Protein AF-A0A0C2JA44-F1 (afdb_monomer)

Structure (mmCIF, N/CA/C/O backbone):
data_AF-A0A0C2JA44-F1
#
_entry.id   AF-A0A0C2JA44-F1
#
loop_
_atom_site.group_PDB
_atom_site.id
_atom_site.type_symbol
_atom_site.label_atom_id
_atom_site.label_alt_id
_atom_site.label_comp_id
_atom_site.label_asym_id
_atom_site.label_entity_id
_atom_site.label_seq_id
_atom_site.pdbx_PDB_ins_code
_atom_site.Cartn_x
_atom_site.Cartn_y
_atom_site.Cartn_z
_atom_site.occupancy
_atom_site.B_iso_or_equiv
_atom_site.auth_seq_id
_atom_site.auth_comp_id
_atom_site.auth_asym_id
_atom_site.auth_atom_id
_atom_site.pdbx_PDB_model_num
ATOM 1 N N . MET A 1 1 ? -1.895 -50.695 -43.824 1.00 44.78 1 MET A N 1
ATOM 2 C CA . MET A 1 1 ? -0.473 -50.843 -43.444 1.00 44.78 1 MET A CA 1
ATOM 3 C C . MET A 1 1 ? 0.271 -50.130 -44.552 1.00 44.78 1 MET A C 1
ATOM 5 O O . MET A 1 1 ? -0.103 -50.442 -45.672 1.00 44.78 1 MET A O 1
ATOM 9 N N . PHE A 1 2 ? 1.160 -49.173 -44.249 1.00 37.97 2 PHE A N 1
ATOM 10 C CA . PHE A 1 2 ? 1.490 -47.963 -45.051 1.00 37.97 2 PHE A CA 1
ATOM 11 C C . PHE A 1 2 ? 0.443 -46.852 -44.790 1.00 37.97 2 PHE A C 1
ATOM 13 O O . PHE A 1 2 ? -0.746 -47.152 -44.894 1.00 37.97 2 PHE A O 1
ATOM 20 N N . ASP A 1 3 ? 0.726 -45.620 -44.344 1.00 38.69 3 ASP A N 1
ATOM 21 C CA . ASP A 1 3 ? 1.961 -44.857 -44.085 1.00 38.69 3 ASP A CA 1
ATOM 22 C C . ASP A 1 3 ? 1.640 -43.762 -43.037 1.00 38.69 3 ASP A C 1
ATOM 24 O O . ASP A 1 3 ? 0.755 -42.955 -43.296 1.00 38.69 3 ASP A O 1
ATOM 28 N N . ASP A 1 4 ? 2.321 -43.703 -41.883 1.00 42.53 4 ASP A N 1
ATOM 29 C CA . ASP A 1 4 ? 2.150 -42.603 -40.897 1.00 42.53 4 ASP A CA 1
ATOM 30 C C . ASP A 1 4 ? 3.479 -42.096 -40.280 1.00 42.53 4 ASP A C 1
ATOM 32 O O . ASP A 1 4 ? 3.482 -41.197 -39.436 1.00 42.53 4 ASP A O 1
ATOM 36 N N . ASP A 1 5 ? 4.637 -42.608 -40.713 1.00 50.75 5 ASP A N 1
ATOM 37 C CA . ASP A 1 5 ? 5.919 -42.331 -40.039 1.00 50.75 5 ASP A CA 1
ATOM 38 C C . ASP A 1 5 ? 6.761 -41.205 -40.671 1.00 50.75 5 ASP A C 1
ATOM 40 O O . ASP A 1 5 ? 7.735 -40.746 -40.068 1.00 50.75 5 ASP A O 1
ATOM 44 N N . GLU A 1 6 ? 6.397 -40.691 -41.850 1.00 47.56 6 GLU A N 1
ATOM 45 C CA . GLU A 1 6 ? 7.250 -39.717 -42.551 1.00 47.56 6 GLU A CA 1
ATOM 46 C C . GLU A 1 6 ? 7.054 -38.273 -42.041 1.00 47.56 6 GLU A C 1
ATOM 48 O O . GLU A 1 6 ? 8.032 -37.545 -41.842 1.00 47.56 6 GLU A O 1
ATOM 53 N N . ASN A 1 7 ? 5.825 -37.893 -41.665 1.00 44.47 7 ASN A N 1
ATOM 54 C CA . ASN A 1 7 ? 5.492 -36.534 -41.206 1.00 44.47 7 ASN A CA 1
ATOM 55 C C . ASN A 1 7 ? 6.050 -36.208 -39.800 1.00 44.47 7 ASN A C 1
ATOM 57 O O . ASN A 1 7 ? 6.397 -35.067 -39.494 1.00 44.47 7 ASN A O 1
ATOM 61 N N . SER A 1 8 ? 6.205 -37.219 -38.940 1.00 45.56 8 SER A N 1
ATOM 62 C CA . SER A 1 8 ? 6.760 -37.056 -37.585 1.00 45.56 8 SER A CA 1
ATOM 63 C C . SER A 1 8 ? 8.273 -36.808 -37.601 1.00 45.56 8 SER A C 1
ATOM 65 O O . SER A 1 8 ? 8.801 -36.076 -36.760 1.00 45.56 8 SER A O 1
ATOM 67 N N . SER A 1 9 ? 8.977 -37.370 -38.590 1.00 48.94 9 SER A N 1
ATOM 68 C CA . SER A 1 9 ? 10.423 -37.192 -38.760 1.00 48.94 9 SER A CA 1
ATOM 69 C C . SER A 1 9 ? 10.785 -35.796 -39.281 1.00 48.94 9 SER A C 1
ATOM 71 O O . SER A 1 9 ? 11.813 -35.233 -38.897 1.00 48.94 9 SER A O 1
ATOM 73 N N . GLU A 1 10 ? 9.911 -35.194 -40.090 1.00 48.97 10 GLU A N 1
ATOM 74 C CA . GLU A 1 10 ? 10.094 -33.852 -40.642 1.00 48.97 10 GLU A CA 1
ATOM 75 C C . GLU A 1 10 ? 9.790 -32.766 -39.596 1.00 48.97 10 GLU A C 1
ATOM 77 O O . GLU A 1 10 ? 10.528 -31.788 -39.478 1.00 48.97 10 GLU A O 1
ATOM 82 N N . ILE A 1 11 ? 8.789 -32.987 -38.733 1.00 48.81 11 ILE A N 1
ATOM 83 C CA . ILE A 1 11 ? 8.496 -32.111 -37.587 1.00 48.81 11 ILE A CA 1
ATOM 84 C C . ILE A 1 11 ? 9.646 -32.125 -36.569 1.00 48.81 11 ILE A C 1
ATOM 86 O O . ILE A 1 11 ? 10.062 -31.064 -36.102 1.00 48.81 11 ILE A O 1
ATOM 90 N N . LEU A 1 12 ? 10.210 -33.298 -36.257 1.00 46.91 12 LEU A N 1
ATOM 91 C CA . LEU A 1 12 ? 11.345 -33.409 -35.333 1.00 46.91 12 LEU A CA 1
ATOM 92 C C . LEU A 1 12 ? 12.633 -32.810 -35.918 1.00 46.91 12 LEU A C 1
ATOM 94 O O . LEU A 1 12 ? 13.344 -32.098 -35.209 1.00 46.91 12 LEU A O 1
ATOM 98 N N . ARG A 1 13 ? 12.888 -32.983 -37.224 1.00 48.44 13 ARG A N 1
ATOM 99 C CA . ARG A 1 13 ? 13.995 -32.298 -37.917 1.00 48.44 13 ARG A CA 1
ATOM 100 C C . ARG A 1 13 ? 13.818 -30.781 -37.926 1.00 48.44 13 ARG A C 1
ATOM 102 O O . ARG A 1 13 ? 14.789 -30.064 -37.702 1.00 48.44 13 ARG A O 1
ATOM 109 N N . ASN A 1 14 ? 12.599 -30.278 -38.106 1.00 42.06 14 ASN A N 1
ATOM 110 C CA . ASN A 1 14 ? 12.319 -28.841 -38.057 1.00 42.06 14 ASN A CA 1
ATOM 111 C C . ASN A 1 14 ? 12.464 -28.259 -36.638 1.00 42.06 14 ASN A C 1
ATOM 113 O O . ASN A 1 14 ? 12.952 -27.139 -36.484 1.00 42.06 14 ASN A O 1
ATOM 117 N N . ILE A 1 15 ? 12.126 -29.023 -35.593 1.00 46.75 15 ILE A N 1
ATOM 118 C CA . ILE A 1 15 ? 12.370 -28.638 -34.192 1.00 46.75 15 ILE A CA 1
ATOM 119 C C . ILE A 1 15 ? 13.874 -28.602 -33.886 1.00 46.75 15 ILE A C 1
ATOM 121 O O . ILE A 1 15 ? 14.338 -27.646 -33.263 1.00 46.75 15 ILE A O 1
ATOM 125 N N . ASP A 1 16 ? 14.650 -29.577 -34.365 1.00 41.78 16 ASP A N 1
ATOM 126 C CA . ASP A 1 16 ? 16.104 -29.598 -34.166 1.00 41.78 16 ASP A CA 1
ATOM 127 C C . ASP A 1 16 ? 16.831 -28.521 -34.987 1.00 41.78 16 ASP A C 1
ATOM 129 O O . ASP A 1 16 ? 17.767 -27.901 -34.479 1.00 41.78 16 ASP A O 1
ATOM 133 N N . ILE A 1 17 ? 16.369 -28.175 -36.193 1.00 43.06 17 ILE A N 1
ATOM 134 C CA . ILE A 1 17 ? 16.909 -27.044 -36.976 1.00 43.06 17 ILE A CA 1
ATOM 135 C C . ILE A 1 17 ? 16.632 -25.696 -36.274 1.00 43.06 17 ILE A C 1
ATOM 137 O O . ILE A 1 17 ? 17.512 -24.826 -36.227 1.00 43.06 17 ILE A O 1
ATOM 141 N N . LEU A 1 18 ? 15.466 -25.533 -35.632 1.00 40.06 18 LEU A N 1
ATOM 142 C CA . LEU A 1 18 ? 15.168 -24.364 -34.789 1.00 40.06 18 LEU A CA 1
ATOM 143 C C . LEU A 1 18 ? 15.994 -24.344 -33.491 1.00 40.06 18 LEU A C 1
ATOM 145 O O . LEU A 1 18 ? 16.348 -23.268 -33.004 1.00 40.06 18 LEU A O 1
ATOM 149 N N . ARG A 1 19 ? 16.353 -25.514 -32.946 1.00 39.38 19 ARG A N 1
ATOM 150 C CA . ARG A 1 19 ? 17.224 -25.645 -31.763 1.00 39.38 19 ARG A CA 1
ATOM 151 C C . ARG A 1 19 ? 18.697 -25.373 -32.074 1.00 39.38 19 ARG A C 1
ATOM 153 O O . ARG A 1 19 ? 19.399 -24.797 -31.246 1.00 39.38 19 ARG A O 1
ATOM 160 N N . THR A 1 20 ? 19.151 -25.740 -33.271 1.00 41.12 20 THR A N 1
ATOM 161 C CA . THR A 1 20 ? 20.561 -25.630 -33.689 1.00 41.12 20 THR A CA 1
ATOM 162 C C . THR A 1 20 ? 20.914 -24.234 -34.220 1.00 41.12 20 THR A C 1
ATOM 164 O O . THR A 1 20 ? 22.079 -23.852 -34.241 1.00 41.12 20 THR A O 1
ATOM 167 N N . SER A 1 21 ? 19.919 -23.399 -34.540 1.00 41.31 21 SER A N 1
ATOM 168 C CA . SER A 1 21 ? 20.130 -22.004 -34.971 1.00 41.31 21 SER A CA 1
ATOM 169 C C . SER A 1 21 ? 20.491 -21.029 -33.831 1.00 41.31 21 SER A C 1
ATOM 171 O O . SER A 1 21 ? 20.616 -19.828 -34.067 1.00 41.31 21 SER A O 1
ATOM 173 N N . ASN A 1 22 ? 20.647 -21.515 -32.591 1.00 48.69 22 ASN A N 1
ATOM 174 C CA . ASN A 1 22 ? 20.852 -20.678 -31.403 1.00 48.69 22 ASN A CA 1
ATOM 175 C C . ASN A 1 22 ? 22.189 -20.914 -30.673 1.00 48.69 22 ASN A C 1
ATOM 177 O O . ASN A 1 22 ? 22.375 -20.399 -29.572 1.00 48.69 22 ASN A O 1
ATOM 181 N N . GLN A 1 23 ? 23.133 -21.657 -31.262 1.00 51.25 23 GLN A N 1
ATOM 182 C CA . GLN A 1 23 ? 24.503 -21.730 -30.740 1.00 51.25 23 GLN A CA 1
ATOM 183 C C . GLN A 1 23 ? 25.373 -20.661 -31.403 1.00 51.25 23 GLN A C 1
ATOM 185 O O . GLN A 1 23 ? 26.060 -20.892 -32.393 1.00 51.25 23 GLN A O 1
ATOM 190 N N . ILE A 1 24 ? 25.303 -19.451 -30.858 1.00 54.91 24 ILE A N 1
ATOM 191 C CA . ILE A 1 24 ? 26.297 -18.411 -31.120 1.00 54.91 24 ILE A CA 1
ATOM 192 C C . ILE A 1 24 ? 27.542 -18.768 -30.296 1.00 54.91 24 ILE A C 1
ATOM 194 O O . ILE A 1 24 ? 27.438 -18.980 -29.090 1.00 54.91 24 ILE A O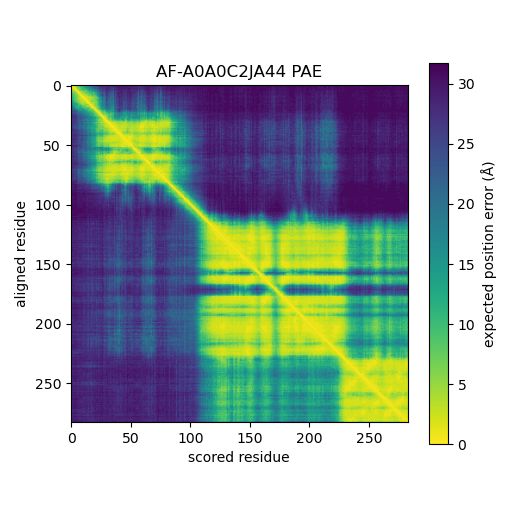 1
ATOM 198 N N . ASP A 1 25 ? 28.700 -18.827 -30.950 1.00 51.56 25 ASP A N 1
ATOM 199 C CA . ASP A 1 25 ? 29.992 -19.142 -30.332 1.00 51.56 25 ASP A CA 1
ATOM 200 C C . ASP A 1 25 ? 30.307 -18.195 -29.152 1.00 51.56 25 ASP A C 1
ATOM 202 O O . ASP A 1 25 ? 30.174 -16.969 -29.252 1.00 51.56 25 ASP A O 1
ATOM 206 N N . GLU A 1 26 ? 30.729 -18.766 -28.023 1.00 49.78 26 GLU A N 1
ATOM 207 C CA . GLU A 1 26 ? 31.027 -18.070 -26.764 1.00 49.78 26 GLU A CA 1
ATOM 208 C C . GLU A 1 26 ? 32.110 -16.983 -26.940 1.00 49.78 26 GLU A C 1
ATOM 210 O O . GLU A 1 26 ? 32.057 -15.920 -26.310 1.00 49.78 26 GLU A O 1
ATOM 215 N N . SER A 1 27 ? 33.033 -17.185 -27.891 1.00 46.16 27 SER A N 1
ATOM 216 C CA . SER A 1 27 ? 34.070 -16.212 -28.268 1.00 46.16 27 SER A CA 1
ATOM 217 C C . SER A 1 27 ? 33.509 -14.959 -28.960 1.00 46.16 27 SER A C 1
ATOM 219 O O . SER A 1 27 ? 34.070 -13.865 -28.832 1.00 46.16 27 SER A O 1
ATOM 221 N N . VAL A 1 28 ? 32.361 -15.079 -29.641 1.00 53.06 28 VAL A N 1
ATOM 222 C CA . VAL A 1 28 ? 31.657 -13.976 -30.324 1.00 53.06 28 VAL A CA 1
ATOM 223 C C . VAL A 1 28 ? 30.830 -13.158 -29.335 1.00 53.06 28 VAL A C 1
ATOM 225 O O . VAL A 1 28 ? 30.654 -11.951 -29.517 1.00 53.06 28 VAL A O 1
ATOM 228 N N . MET A 1 29 ? 30.365 -13.786 -28.254 1.00 57.06 29 MET A N 1
ATOM 229 C CA . MET A 1 29 ? 29.525 -13.133 -27.256 1.00 57.06 29 MET A CA 1
ATOM 230 C C . MET A 1 29 ? 30.288 -12.189 -26.320 1.00 57.06 29 MET A C 1
ATOM 232 O O . MET A 1 29 ? 29.646 -11.412 -25.624 1.00 57.06 29 MET A O 1
ATOM 236 N N . LYS A 1 30 ? 31.632 -12.203 -26.293 1.00 63.59 30 LYS A N 1
ATOM 237 C CA . LYS A 1 30 ? 32.486 -11.301 -25.482 1.00 63.59 30 LYS A CA 1
ATOM 238 C C . LYS A 1 30 ? 31.978 -11.100 -24.036 1.00 63.59 30 LYS A C 1
ATOM 240 O O . LYS A 1 30 ? 31.983 -9.980 -23.523 1.00 63.59 30 LYS A O 1
ATOM 245 N N . GLY A 1 31 ? 31.504 -12.173 -23.398 1.00 61.91 31 GLY A N 1
ATOM 246 C CA . GLY A 1 31 ? 30.968 -12.177 -22.028 1.00 61.91 31 GLY A CA 1
ATOM 247 C C . GLY A 1 31 ? 29.472 -11.858 -21.883 1.00 61.91 31 GLY A C 1
ATOM 248 O O . GLY A 1 31 ? 28.973 -11.789 -20.762 1.00 61.91 31 GLY A O 1
ATOM 249 N N . HIS A 1 32 ? 28.746 -11.628 -22.981 1.00 70.38 32 HIS A N 1
ATOM 250 C CA . HIS A 1 32 ? 27.291 -11.441 -22.974 1.00 70.38 32 HIS A CA 1
ATOM 251 C C . HIS A 1 32 ? 26.575 -12.791 -23.002 1.00 70.38 32 HIS A C 1
ATOM 253 O O . HIS A 1 32 ? 27.066 -13.740 -23.597 1.00 70.38 32 HIS A O 1
ATOM 259 N N . SER A 1 33 ? 25.374 -12.868 -22.426 1.00 74.19 33 SER A N 1
ATOM 260 C CA . SER A 1 33 ? 24.490 -14.035 -22.572 1.00 74.19 33 SER A CA 1
ATOM 261 C C . SER A 1 33 ? 23.333 -13.676 -23.502 1.00 74.19 33 SER A C 1
ATOM 263 O O . SER A 1 33 ? 22.222 -13.392 -23.056 1.00 74.19 33 SER A O 1
ATOM 265 N N . PHE A 1 34 ? 23.605 -13.575 -24.805 1.00 72.50 34 PHE A N 1
ATOM 266 C CA . PHE A 1 34 ? 22.598 -13.133 -25.771 1.00 72.50 34 PHE A CA 1
ATOM 267 C C . PHE A 1 34 ? 21.534 -14.199 -26.017 1.00 72.50 34 PHE A C 1
ATOM 269 O O . PHE A 1 34 ? 21.839 -15.328 -26.390 1.00 72.50 34 PHE A O 1
ATOM 276 N N . ARG A 1 35 ? 20.266 -13.808 -25.868 1.00 75.38 35 ARG A N 1
ATOM 277 C CA . ARG A 1 35 ? 19.098 -14.630 -26.192 1.00 75.38 35 ARG A CA 1
ATOM 278 C C . ARG A 1 35 ? 18.229 -13.915 -27.208 1.00 75.38 35 ARG A C 1
ATOM 280 O O . ARG A 1 35 ? 18.016 -12.708 -27.101 1.00 75.38 35 ARG A O 1
ATOM 287 N N . LEU A 1 36 ? 17.727 -14.658 -28.189 1.00 73.75 36 LEU A N 1
ATOM 288 C CA . LEU A 1 36 ? 16.744 -14.137 -29.131 1.00 73.75 36 LEU A CA 1
ATOM 289 C C . LEU A 1 36 ? 15.500 -13.685 -28.351 1.00 73.75 36 LEU A C 1
ATOM 291 O O . LEU A 1 36 ? 14.980 -14.438 -27.527 1.00 73.75 36 LEU A O 1
ATOM 295 N N . HIS A 1 37 ? 15.055 -12.450 -28.574 1.00 63.62 37 HIS A N 1
ATOM 296 C CA . HIS A 1 37 ? 14.025 -11.822 -27.754 1.00 63.62 37 HIS A CA 1
ATOM 297 C C . HIS A 1 37 ? 12.996 -11.081 -28.608 1.00 63.62 37 HIS A C 1
ATOM 299 O O . HIS A 1 37 ? 13.337 -10.410 -29.584 1.00 63.62 37 HIS A O 1
ATOM 305 N N . THR A 1 38 ? 11.726 -11.192 -28.213 1.00 67.19 38 THR A N 1
ATOM 306 C CA . THR A 1 38 ? 10.644 -10.382 -28.777 1.00 67.19 38 THR A CA 1
ATOM 307 C C . THR A 1 38 ? 10.476 -9.122 -27.942 1.00 67.19 38 THR A C 1
ATOM 309 O O . THR A 1 38 ? 9.893 -9.151 -26.861 1.00 67.19 38 THR A O 1
ATOM 312 N N . PHE A 1 39 ? 10.974 -8.008 -28.461 1.00 63.03 39 PHE A N 1
ATOM 313 C CA . PHE A 1 39 ? 10.822 -6.693 -27.864 1.00 63.03 39 PHE A CA 1
ATOM 314 C C . PHE A 1 39 ? 9.387 -6.210 -28.092 1.00 63.03 39 PHE A C 1
ATOM 316 O O . PHE A 1 39 ? 8.955 -5.983 -29.220 1.00 63.03 39 PHE A O 1
ATOM 323 N N . THR A 1 40 ? 8.629 -6.060 -27.008 1.00 57.34 40 THR A N 1
ATOM 324 C CA . THR A 1 40 ? 7.228 -5.597 -27.036 1.00 57.34 40 THR A CA 1
ATOM 325 C C . THR A 1 40 ? 7.103 -4.070 -27.087 1.00 57.34 40 THR A C 1
ATOM 327 O O . THR A 1 40 ? 6.007 -3.538 -27.246 1.00 57.34 40 THR A O 1
ATOM 330 N N . LYS A 1 41 ? 8.229 -3.357 -26.965 1.00 58.38 41 LYS A N 1
ATOM 331 C CA . LYS A 1 41 ? 8.355 -1.899 -27.072 1.00 58.38 41 LYS A CA 1
ATOM 332 C C . LYS A 1 41 ? 9.382 -1.556 -28.153 1.00 58.38 41 LYS A C 1
ATOM 334 O O . LYS A 1 41 ? 10.302 -2.336 -28.406 1.00 58.38 41 LYS A O 1
ATOM 339 N N . ILE A 1 42 ? 9.257 -0.371 -28.753 1.00 68.06 42 ILE A N 1
ATOM 340 C CA . ILE A 1 42 ? 10.243 0.148 -29.712 1.00 68.06 42 ILE A CA 1
ATOM 341 C C . ILE A 1 42 ? 11.606 0.208 -29.010 1.00 68.06 42 ILE A C 1
ATOM 343 O O . ILE A 1 42 ? 11.776 0.956 -28.053 1.00 68.06 42 ILE A O 1
ATOM 347 N N . THR A 1 43 ? 12.555 -0.608 -29.465 1.00 63.50 43 THR A N 1
ATOM 348 C CA . THR A 1 43 ? 13.872 -0.775 -28.833 1.00 63.50 43 THR A CA 1
ATOM 349 C C . THR A 1 43 ? 14.956 -0.465 -29.854 1.00 63.50 43 THR A C 1
ATOM 351 O O . THR A 1 43 ? 14.874 -0.938 -30.983 1.00 63.50 43 THR A O 1
ATOM 354 N N . GLU A 1 44 ? 15.966 0.324 -29.497 1.00 75.94 44 GLU A N 1
ATOM 355 C CA . GLU A 1 44 ? 17.095 0.645 -30.379 1.00 75.94 44 GLU A CA 1
ATOM 356 C C . GLU A 1 44 ? 18.233 -0.368 -30.229 1.00 75.94 44 GLU A C 1
ATOM 358 O O . GLU A 1 44 ? 18.549 -0.830 -29.134 1.00 75.94 44 GLU A O 1
ATOM 363 N N . CYS A 1 45 ? 18.882 -0.708 -31.342 1.00 77.06 45 CYS A N 1
ATOM 364 C CA . CYS A 1 45 ? 20.067 -1.550 -31.331 1.00 77.06 45 CYS A CA 1
ATOM 365 C C . CYS A 1 45 ? 21.271 -0.785 -30.775 1.00 77.06 45 CYS A C 1
ATOM 367 O O . CYS A 1 45 ? 21.706 0.202 -31.367 1.00 77.06 45 CYS A O 1
ATOM 369 N N . TYR A 1 46 ? 21.902 -1.322 -29.730 1.00 77.38 46 TYR A N 1
ATOM 370 C CA . TYR A 1 46 ? 23.088 -0.735 -29.093 1.00 77.38 46 TYR A CA 1
ATOM 371 C C . TYR A 1 46 ? 24.276 -0.498 -30.050 1.00 77.38 46 TYR A C 1
ATOM 373 O O . TYR A 1 46 ? 25.086 0.399 -29.842 1.00 77.38 46 TYR A O 1
ATOM 381 N N . VAL A 1 47 ? 24.394 -1.291 -31.117 1.00 74.75 47 VAL A N 1
ATOM 382 C CA . VAL A 1 47 ? 25.525 -1.221 -32.058 1.00 74.75 47 VAL A CA 1
ATOM 383 C C . VAL A 1 47 ? 25.303 -0.189 -33.165 1.00 74.75 47 VAL A C 1
ATOM 385 O O . VAL A 1 47 ? 26.251 0.488 -33.555 1.00 74.75 47 VAL A O 1
ATOM 388 N N . CYS A 1 48 ? 24.087 -0.081 -33.709 1.00 70.56 48 CYS A N 1
ATOM 389 C CA . CYS A 1 48 ? 23.820 0.751 -34.890 1.00 70.56 48 CYS A CA 1
ATOM 390 C C . CYS A 1 48 ? 22.833 1.905 -34.662 1.00 70.56 48 CYS A C 1
ATOM 392 O O . CYS A 1 48 ? 22.659 2.723 -35.563 1.00 70.56 48 CYS A O 1
ATOM 394 N N . GLY A 1 49 ? 22.176 1.963 -33.499 1.00 65.19 49 GLY A N 1
ATOM 395 C CA . GLY A 1 49 ? 21.205 2.999 -33.131 1.00 65.19 49 GLY A CA 1
ATOM 396 C C . GLY A 1 49 ? 19.874 2.944 -33.888 1.00 65.19 49 GLY A C 1
ATOM 397 O O . GLY A 1 49 ? 19.041 3.823 -33.716 1.00 65.19 49 GLY A O 1
ATOM 398 N N . LYS A 1 50 ? 19.652 1.942 -34.751 1.00 69.62 50 LYS A N 1
ATOM 399 C CA . LYS A 1 50 ? 18.369 1.747 -35.448 1.00 69.62 50 LYS A CA 1
ATOM 400 C C . LYS A 1 50 ? 17.442 0.856 -34.631 1.00 69.62 50 LYS A C 1
ATOM 402 O O . LYS A 1 50 ? 17.912 -0.015 -33.900 1.00 69.62 50 LYS A O 1
ATOM 407 N N . PHE A 1 51 ? 16.135 1.022 -34.804 1.00 75.94 51 PHE A N 1
ATOM 408 C CA . PHE A 1 51 ? 15.138 0.209 -34.109 1.00 75.94 51 PHE A CA 1
ATOM 409 C C . PHE A 1 51 ? 15.261 -1.279 -34.447 1.00 75.94 51 PHE A C 1
ATOM 411 O O . PHE A 1 51 ? 15.513 -1.653 -35.590 1.00 75.94 51 PHE A O 1
ATOM 418 N N . LEU A 1 52 ? 15.063 -2.137 -33.454 1.00 71.94 52 LEU A N 1
ATOM 419 C CA . LEU A 1 52 ? 14.875 -3.572 -33.615 1.00 71.94 52 LEU A CA 1
ATOM 420 C C . LEU A 1 52 ? 13.494 -3.777 -34.250 1.00 71.94 52 LEU A C 1
ATOM 422 O O . LEU A 1 52 ? 12.466 -3.774 -33.579 1.00 71.94 52 LEU A O 1
ATOM 426 N N . HIS A 1 53 ? 13.476 -3.840 -35.577 1.00 55.50 53 HIS A N 1
ATOM 427 C CA . HIS A 1 53 ? 12.278 -3.892 -36.410 1.00 55.50 53 HIS A CA 1
ATOM 428 C C . HIS A 1 53 ? 11.850 -5.340 -36.692 1.00 55.50 53 HIS A C 1
ATOM 430 O O . HIS A 1 53 ? 12.676 -6.164 -37.080 1.00 55.50 53 HIS A O 1
ATOM 436 N N . GLY A 1 54 ? 10.554 -5.620 -36.514 1.00 54.78 54 GLY A N 1
ATOM 437 C CA . GLY A 1 54 ? 9.913 -6.923 -36.718 1.00 54.78 54 GLY A CA 1
ATOM 438 C C . GLY A 1 54 ? 8.747 -7.137 -35.743 1.00 54.78 54 GLY A C 1
ATOM 439 O O . GLY A 1 54 ? 8.634 -6.433 -34.740 1.00 54.78 54 GLY A O 1
ATOM 440 N N . SER A 1 55 ? 7.866 -8.096 -36.023 1.00 51.75 55 SER A N 1
ATOM 441 C CA . SER A 1 55 ? 6.702 -8.389 -35.168 1.00 51.75 55 SER A CA 1
ATOM 442 C C . SER A 1 55 ? 7.040 -9.326 -34.004 1.00 51.75 55 SER A C 1
ATOM 444 O O . SER A 1 55 ? 6.430 -9.232 -32.945 1.00 51.75 55 SER A O 1
ATOM 446 N N . LEU A 1 56 ? 8.020 -10.214 -34.199 1.00 53.47 56 LEU A N 1
ATOM 447 C CA . LEU A 1 56 ? 8.518 -11.194 -33.232 1.00 53.47 56 LEU A CA 1
ATOM 448 C C . LEU A 1 56 ? 10.038 -11.332 -33.407 1.00 53.47 56 LEU A C 1
ATOM 450 O O . LEU A 1 56 ? 10.534 -11.171 -34.522 1.00 53.47 56 LEU A O 1
ATOM 454 N N . CYS A 1 57 ? 10.763 -11.635 -32.328 1.00 60.56 57 CYS A N 1
ATOM 455 C CA . CYS A 1 57 ? 12.201 -11.939 -32.339 1.00 60.56 57 CYS A CA 1
ATOM 456 C C . CYS A 1 57 ? 13.063 -10.904 -33.092 1.00 60.56 57 CYS A C 1
ATOM 458 O O . CYS A 1 57 ? 13.907 -11.255 -33.914 1.00 60.56 57 CYS A O 1
ATOM 460 N N . GLN A 1 58 ? 12.849 -9.612 -32.821 1.00 69.00 58 GLN A N 1
ATOM 461 C CA . GLN A 1 58 ? 13.449 -8.502 -33.577 1.00 69.00 58 GLN A CA 1
ATOM 462 C C . GLN A 1 58 ? 14.970 -8.367 -33.388 1.00 69.00 58 GLN A C 1
ATOM 464 O O . GLN A 1 58 ? 15.634 -7.610 -34.104 1.00 69.00 58 GLN A O 1
ATOM 469 N N . GLY A 1 59 ? 15.531 -9.075 -32.408 1.00 77.81 59 GLY A N 1
ATOM 470 C CA . GLY A 1 59 ? 16.956 -9.074 -32.120 1.00 77.81 59 GLY A CA 1
ATOM 471 C C . GLY A 1 59 ? 17.312 -9.937 -30.915 1.00 77.81 59 GLY A C 1
ATOM 472 O O . GLY A 1 59 ? 16.492 -10.693 -30.396 1.00 77.81 59 GLY A O 1
ATOM 473 N N . TYR A 1 60 ? 18.549 -9.793 -30.456 1.00 74.94 60 TYR A N 1
ATOM 474 C CA . TYR A 1 60 ? 19.072 -10.464 -29.273 1.00 74.94 60 TYR A CA 1
ATOM 475 C C . TYR A 1 60 ? 19.130 -9.497 -28.094 1.00 74.94 60 TYR A C 1
ATOM 477 O O . TYR A 1 60 ? 19.487 -8.330 -28.263 1.00 74.94 60 TYR A O 1
ATOM 485 N N . ASN A 1 61 ? 18.814 -9.991 -26.901 1.00 76.94 61 ASN A N 1
ATOM 486 C CA . ASN A 1 61 ? 18.972 -9.284 -25.638 1.00 76.94 61 ASN A CA 1
ATOM 487 C C . ASN A 1 61 ? 20.002 -10.003 -24.760 1.00 76.94 61 ASN A C 1
ATOM 489 O O . ASN A 1 61 ? 19.986 -11.231 -24.673 1.00 76.94 61 ASN A O 1
ATOM 493 N N . CYS A 1 62 ? 20.918 -9.255 -24.145 1.00 74.19 62 CYS A N 1
ATOM 494 C CA . CYS A 1 62 ? 21.863 -9.832 -23.195 1.00 74.19 62 CYS A CA 1
ATOM 495 C C . CYS A 1 62 ? 21.162 -10.111 -21.859 1.00 74.19 62 CYS A C 1
ATOM 497 O O . CYS A 1 62 ? 20.808 -9.178 -21.146 1.00 74.19 62 CYS A O 1
ATOM 499 N N . ALA A 1 63 ? 21.045 -11.388 -21.489 1.00 64.50 63 ALA A N 1
ATOM 500 C CA . ALA A 1 63 ? 20.461 -11.853 -20.231 1.00 64.50 63 ALA A CA 1
ATOM 501 C C . ALA A 1 63 ? 21.376 -11.642 -19.005 1.00 64.50 63 ALA A C 1
ATOM 503 O O . ALA A 1 63 ? 21.058 -12.096 -17.908 1.00 64.50 63 ALA A O 1
ATOM 504 N N . ASN A 1 64 ? 22.531 -10.984 -19.174 1.00 62.69 64 ASN A N 1
ATOM 505 C CA . ASN A 1 64 ? 23.365 -10.579 -18.047 1.00 62.69 64 ASN A CA 1
ATOM 506 C C . ASN A 1 64 ? 22.715 -9.371 -17.350 1.00 62.69 64 ASN A C 1
ATOM 508 O O . ASN A 1 64 ? 22.516 -8.325 -17.976 1.00 62.69 64 ASN A O 1
ATOM 512 N N . GLY A 1 65 ? 22.418 -9.524 -16.055 1.00 54.88 65 GLY A N 1
ATOM 513 C CA . GLY A 1 65 ? 21.639 -8.578 -15.248 1.00 54.88 65 GLY A CA 1
ATOM 514 C C . GLY A 1 65 ? 22.239 -7.177 -15.090 1.00 54.88 65 GLY A C 1
ATOM 515 O O . GLY A 1 65 ? 21.524 -6.262 -14.701 1.00 54.88 65 GLY A O 1
ATOM 516 N N . PHE A 1 66 ? 23.516 -6.978 -15.433 1.00 56.53 66 PHE A N 1
ATOM 517 C CA . PHE A 1 66 ? 24.165 -5.657 -15.432 1.00 56.53 66 PHE A CA 1
ATOM 518 C C . PHE A 1 66 ? 24.334 -5.051 -16.834 1.00 56.53 66 PHE A C 1
ATOM 520 O O . PHE A 1 66 ? 24.882 -3.957 -16.968 1.00 56.53 66 PHE A O 1
ATOM 527 N N . CYS A 1 67 ? 23.892 -5.748 -17.889 1.00 69.06 67 CYS A N 1
ATOM 528 C CA . CYS A 1 67 ? 24.095 -5.322 -19.270 1.00 69.06 67 CYS A CA 1
ATOM 529 C C . CYS A 1 67 ? 22.795 -5.024 -20.024 1.00 69.06 67 CYS A C 1
ATOM 531 O O . CYS A 1 67 ? 22.626 -3.904 -20.501 1.00 69.06 67 CYS A O 1
ATOM 533 N N . GLY A 1 68 ? 21.905 -6.010 -20.180 1.00 67.75 68 GLY A N 1
ATOM 534 C CA . GLY A 1 68 ? 20.570 -5.820 -20.765 1.00 67.75 68 GLY A CA 1
ATOM 535 C C . GLY A 1 68 ? 20.496 -5.250 -22.193 1.00 67.75 68 GLY A C 1
ATOM 536 O O . GLY A 1 68 ? 19.404 -4.890 -22.633 1.00 67.75 68 GLY A O 1
ATOM 537 N N . ILE A 1 69 ? 21.605 -5.132 -22.937 1.00 74.06 69 ILE A N 1
ATOM 538 C CA . ILE A 1 69 ? 21.589 -4.470 -24.252 1.00 74.06 69 ILE A CA 1
ATOM 539 C C . ILE A 1 69 ? 20.818 -5.284 -25.297 1.00 74.06 69 ILE A C 1
ATOM 541 O O . ILE A 1 69 ? 20.959 -6.504 -25.390 1.00 74.06 69 ILE A O 1
ATOM 545 N N . GLY A 1 70 ? 20.023 -4.586 -26.112 1.00 80.06 70 GLY A N 1
ATOM 546 C CA . GLY A 1 70 ? 19.347 -5.133 -27.287 1.00 80.06 70 GLY A CA 1
ATOM 547 C C . GLY A 1 70 ? 20.131 -4.846 -28.567 1.00 80.06 70 GLY A C 1
ATOM 548 O O . GLY A 1 70 ? 20.594 -3.723 -28.780 1.00 80.06 70 GLY A O 1
ATOM 549 N N . ILE A 1 71 ? 20.293 -5.838 -29.442 1.00 77.50 71 ILE A N 1
ATOM 550 C CA . ILE A 1 71 ? 21.007 -5.692 -30.718 1.00 77.50 71 ILE A CA 1
ATOM 551 C C . ILE A 1 71 ? 20.349 -6.483 -31.851 1.00 77.50 71 ILE A C 1
ATOM 553 O O . ILE A 1 71 ? 19.725 -7.514 -31.619 1.00 77.50 71 ILE A O 1
ATOM 557 N N . HIS A 1 72 ? 20.505 -6.034 -33.102 1.00 80.44 72 HIS A N 1
ATOM 558 C CA . HIS A 1 72 ? 20.090 -6.841 -34.255 1.00 80.44 72 HIS A CA 1
ATOM 559 C C . HIS A 1 72 ? 20.955 -8.095 -34.375 1.00 80.44 72 HIS A C 1
ATOM 561 O O . HIS A 1 72 ? 22.140 -8.070 -34.039 1.00 80.44 72 HIS A O 1
ATOM 567 N N . GLN A 1 73 ? 20.409 -9.137 -34.999 1.00 76.00 73 GLN A N 1
ATOM 568 C CA . GLN A 1 73 ? 21.163 -10.333 -35.385 1.00 76.00 73 GLN A CA 1
ATOM 569 C C . GLN A 1 73 ? 22.425 -9.989 -36.198 1.00 76.00 73 GLN A C 1
ATOM 571 O O . GLN A 1 73 ? 23.518 -10.437 -35.871 1.00 76.00 73 GLN A O 1
ATOM 576 N N . GLY A 1 74 ? 22.316 -9.094 -37.189 1.00 71.75 74 GLY A N 1
ATOM 577 C CA . GLY A 1 74 ? 23.466 -8.636 -37.987 1.00 71.75 74 GLY A CA 1
ATOM 578 C C . GLY A 1 74 ? 24.457 -7.724 -37.246 1.00 71.75 74 GLY A C 1
ATOM 579 O O . GLY A 1 74 ? 25.530 -7.419 -37.767 1.00 71.75 74 GLY A O 1
ATOM 580 N N . CYS A 1 75 ? 24.116 -7.270 -36.036 1.00 77.38 75 CYS A N 1
ATOM 581 C CA . CYS A 1 75 ? 24.983 -6.445 -35.194 1.00 77.38 75 CYS A CA 1
ATOM 582 C C . CYS A 1 75 ? 25.762 -7.257 -34.148 1.00 77.38 75 CYS A C 1
ATOM 584 O O . CYS A 1 75 ? 26.696 -6.723 -33.550 1.00 77.38 75 CYS A O 1
ATOM 586 N N . LEU A 1 76 ? 25.421 -8.534 -33.967 1.00 73.81 76 LEU A N 1
ATOM 587 C CA . LEU A 1 76 ? 26.033 -9.443 -33.001 1.00 73.81 76 LEU A CA 1
ATOM 588 C C . LEU A 1 76 ? 27.566 -9.535 -33.112 1.00 73.81 76 LEU A C 1
ATOM 590 O O . LEU A 1 76 ? 28.223 -9.345 -32.092 1.00 73.81 76 LEU A O 1
ATOM 594 N N . PRO A 1 77 ? 28.189 -9.654 -34.303 1.00 73.56 77 PRO A N 1
ATOM 595 C CA . PRO A 1 77 ? 29.654 -9.728 -34.397 1.00 73.56 77 PRO A CA 1
ATOM 596 C C . PRO A 1 77 ? 30.374 -8.428 -33.992 1.00 73.56 77 PRO A C 1
ATOM 598 O O . PRO A 1 77 ? 31.574 -8.419 -33.718 1.00 73.56 77 PRO A O 1
ATOM 601 N N . LYS A 1 78 ? 29.650 -7.300 -33.979 1.00 72.38 78 LYS A N 1
ATOM 602 C CA . LYS A 1 78 ? 30.187 -5.951 -33.734 1.00 72.38 78 LYS A CA 1
ATOM 603 C C . LYS A 1 78 ? 30.010 -5.499 -32.285 1.00 72.38 78 LYS A C 1
ATOM 605 O O . LYS A 1 78 ? 30.421 -4.391 -31.937 1.00 72.38 78 LYS A O 1
ATOM 610 N N . VAL A 1 79 ? 29.395 -6.331 -31.447 1.00 72.88 79 VAL A N 1
ATOM 611 C CA . VAL A 1 79 ? 29.139 -6.006 -30.047 1.00 72.88 79 VAL A CA 1
ATOM 612 C C . VAL A 1 79 ? 30.454 -5.899 -29.266 1.00 72.88 79 VAL A C 1
ATOM 614 O O . VAL A 1 79 ? 31.439 -6.583 -29.565 1.00 72.88 79 VAL A O 1
ATOM 617 N N . LYS A 1 80 ? 30.509 -4.974 -28.305 1.00 75.25 80 LYS A N 1
ATOM 618 C CA . LYS A 1 80 ? 31.639 -4.830 -27.370 1.00 75.25 80 LYS A CA 1
ATOM 619 C C . LYS A 1 80 ? 31.492 -5.819 -26.210 1.00 75.25 80 LYS A C 1
ATOM 621 O O . LYS A 1 80 ? 30.446 -6.444 -26.090 1.00 75.25 80 LYS A O 1
ATOM 626 N N . SER A 1 81 ? 32.522 -5.972 -25.379 1.00 73.88 81 SER A N 1
ATOM 627 C CA . SER A 1 81 ? 32.486 -6.883 -24.228 1.00 73.88 81 SER A CA 1
ATOM 628 C C . SER A 1 81 ? 31.387 -6.536 -23.226 1.00 73.88 81 SER A C 1
ATOM 630 O O . SER A 1 81 ? 31.020 -5.370 -23.073 1.00 73.88 81 SER A O 1
ATOM 632 N N . CYS A 1 82 ? 30.850 -7.561 -22.569 1.00 63.66 82 CYS A N 1
ATOM 633 C CA . CYS A 1 82 ? 29.831 -7.408 -21.542 1.00 63.66 82 CYS A CA 1
ATOM 634 C C . CYS A 1 82 ? 30.423 -6.745 -20.307 1.00 63.66 82 CYS A C 1
ATOM 636 O O . CYS A 1 82 ? 31.549 -7.040 -19.908 1.00 63.66 82 CYS A O 1
ATOM 638 N N . LEU A 1 83 ? 29.655 -5.843 -19.705 1.00 61.41 83 LEU A N 1
ATOM 639 C CA . LEU A 1 83 ? 30.024 -5.205 -18.451 1.00 61.41 83 LEU A CA 1
ATOM 640 C C . LEU A 1 83 ? 29.783 -6.227 -17.337 1.00 61.41 83 LEU A C 1
ATOM 642 O O . LEU A 1 83 ? 28.646 -6.453 -16.935 1.00 61.41 83 LEU A O 1
ATOM 646 N N . SER A 1 84 ? 30.841 -6.916 -16.917 1.00 51.38 84 SER A N 1
ATOM 647 C CA . SER A 1 84 ? 30.786 -7.947 -15.876 1.00 51.38 84 SER A CA 1
ATOM 648 C C . SER A 1 84 ? 31.025 -7.410 -14.464 1.00 51.38 84 SER A C 1
ATOM 650 O O . SER A 1 84 ? 30.931 -8.180 -13.518 1.00 51.38 84 SER A O 1
ATOM 652 N N . ASP A 1 85 ? 31.309 -6.118 -14.293 1.00 43.31 85 ASP A N 1
ATOM 653 C CA . ASP A 1 85 ? 31.434 -5.516 -12.966 1.00 43.31 85 ASP A CA 1
ATOM 654 C C . ASP A 1 85 ? 31.209 -3.997 -13.027 1.00 43.31 85 ASP A C 1
ATOM 656 O O . ASP A 1 85 ? 31.578 -3.341 -14.004 1.00 43.31 85 ASP A O 1
ATOM 660 N N . GLY A 1 86 ? 30.591 -3.433 -11.990 1.00 47.84 86 GLY A N 1
ATOM 661 C CA . GLY A 1 86 ? 30.072 -2.059 -11.906 1.00 47.84 86 GLY A CA 1
ATOM 662 C C . GLY A 1 86 ? 31.121 -0.938 -11.876 1.00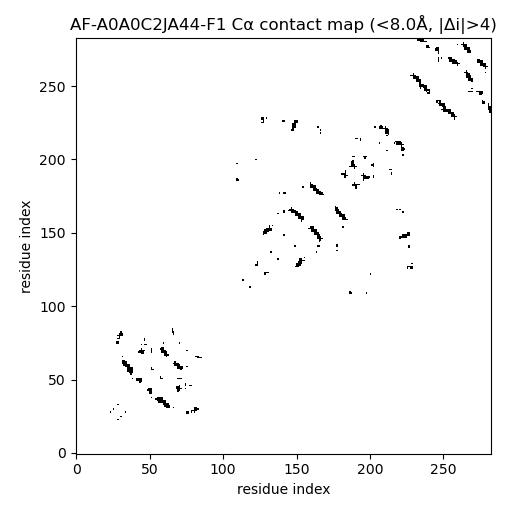 47.84 86 GLY A C 1
ATOM 663 O O . GLY A 1 86 ? 30.852 0.149 -11.367 1.00 47.84 86 GLY A O 1
ATOM 664 N N . SER A 1 87 ? 32.314 -1.154 -12.424 1.00 39.22 87 SER A N 1
ATOM 665 C CA . SER A 1 87 ? 33.381 -0.159 -12.508 1.00 39.22 87 SER A CA 1
ATOM 666 C C . SER A 1 87 ? 33.618 0.246 -13.965 1.00 39.22 87 SER A C 1
ATOM 668 O O . SER A 1 87 ? 34.402 -0.374 -14.668 1.00 39.22 87 SER A O 1
ATOM 670 N N . ASN A 1 88 ? 32.894 1.276 -14.430 1.00 38.91 88 ASN A N 1
ATOM 671 C CA . ASN A 1 88 ? 33.279 2.260 -15.471 1.00 38.91 88 ASN A CA 1
ATOM 672 C C . ASN A 1 88 ? 32.065 2.844 -16.221 1.00 38.91 88 ASN A C 1
ATOM 674 O O . ASN A 1 88 ? 31.966 2.776 -17.443 1.00 38.91 88 ASN A O 1
ATOM 678 N N . TYR A 1 89 ? 31.190 3.553 -15.502 1.00 42.34 89 TYR A N 1
ATOM 679 C CA . TYR A 1 89 ? 30.305 4.569 -16.100 1.00 42.34 89 TYR A CA 1
ATOM 680 C C . TYR A 1 89 ? 30.993 5.945 -16.223 1.00 42.34 89 TYR A C 1
ATOM 682 O O . TYR A 1 89 ? 30.349 6.992 -16.216 1.00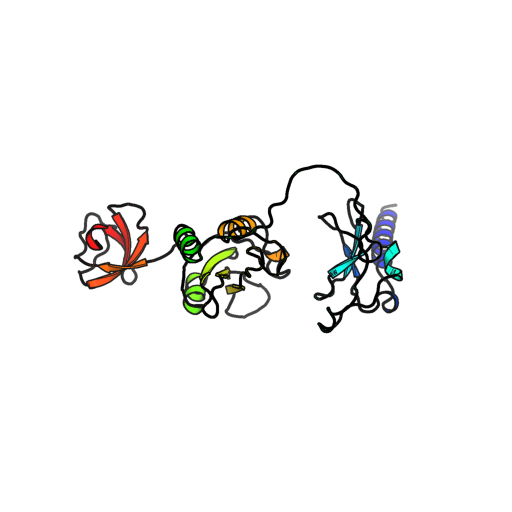 42.34 89 TYR A O 1
ATOM 690 N N . ARG A 1 90 ? 32.328 5.976 -16.335 1.00 36.09 90 ARG A N 1
ATOM 691 C CA . ARG A 1 90 ? 33.084 7.196 -16.640 1.00 36.09 90 ARG A CA 1
ATOM 692 C C . ARG A 1 90 ? 33.805 7.036 -17.967 1.00 36.09 90 ARG A C 1
ATOM 694 O O . ARG A 1 90 ? 34.860 6.425 -18.048 1.00 36.09 90 ARG A O 1
ATOM 701 N N . GLY A 1 91 ? 33.228 7.661 -18.989 1.00 37.59 91 GLY A N 1
ATOM 702 C CA . GLY A 1 91 ? 33.923 7.981 -20.229 1.00 37.59 91 GLY A CA 1
ATOM 703 C C . GLY A 1 91 ? 33.557 7.093 -21.409 1.00 37.59 91 GLY A C 1
ATOM 704 O O . GLY A 1 91 ? 34.283 6.169 -21.728 1.00 37.59 91 GLY A O 1
ATOM 705 N N . LEU A 1 92 ? 32.500 7.471 -22.130 1.00 39.12 92 LEU A N 1
ATOM 706 C CA . LEU A 1 92 ? 32.485 7.488 -23.597 1.00 39.12 92 LEU A CA 1
ATOM 707 C C . LEU A 1 92 ? 31.490 8.565 -24.041 1.00 39.12 92 LEU A C 1
ATOM 709 O O . LEU A 1 92 ? 30.329 8.338 -24.361 1.00 39.12 92 LEU A O 1
ATOM 713 N N . SER A 1 93 ? 31.992 9.794 -23.982 1.00 37.09 93 SER A N 1
ATOM 714 C CA . SER A 1 93 ? 31.417 10.952 -24.647 1.00 37.09 93 SER A CA 1
ATOM 715 C C . SER A 1 93 ? 31.413 10.740 -26.171 1.00 37.09 93 SER A C 1
ATOM 717 O O . SER A 1 93 ? 32.348 10.145 -26.708 1.00 37.09 93 SER A O 1
ATOM 719 N N . LYS A 1 94 ? 30.434 11.381 -26.834 1.00 37.38 94 LYS A N 1
ATOM 720 C CA . LYS A 1 94 ? 30.409 11.852 -28.242 1.00 37.38 94 LYS A CA 1
ATOM 721 C C . LYS A 1 94 ? 29.693 10.969 -29.280 1.00 37.38 94 LYS A C 1
ATOM 723 O O . LYS A 1 94 ? 30.325 10.160 -29.947 1.00 37.38 94 LYS A O 1
ATOM 728 N N . LYS A 1 95 ? 28.421 11.293 -29.571 1.00 30.06 95 LYS A N 1
ATOM 729 C CA . LYS A 1 95 ? 27.971 12.192 -30.675 1.00 30.06 95 LYS A CA 1
ATOM 730 C C . LYS A 1 95 ? 26.496 11.910 -31.022 1.00 30.06 95 LYS A C 1
ATOM 732 O O . LYS A 1 95 ? 26.206 10.993 -31.780 1.00 30.06 95 LYS A O 1
ATOM 737 N N . MET A 1 96 ? 25.572 12.738 -30.527 1.00 31.02 96 MET A N 1
ATOM 738 C CA . MET A 1 96 ? 24.235 12.852 -31.130 1.00 31.02 96 MET A CA 1
ATOM 739 C C . MET A 1 96 ? 24.359 13.517 -32.513 1.00 31.02 96 MET A C 1
ATOM 741 O O . MET A 1 96 ? 25.059 14.532 -32.622 1.00 31.02 96 MET A O 1
ATOM 745 N N . PRO A 1 97 ? 23.697 13.010 -33.569 1.00 29.98 97 PRO A N 1
ATOM 746 C CA . PRO A 1 97 ? 23.550 13.746 -34.814 1.00 29.98 97 PRO A CA 1
ATOM 747 C C . PRO A 1 97 ? 22.478 14.841 -34.678 1.00 29.98 97 PRO A C 1
ATOM 749 O O . PRO A 1 97 ? 21.588 14.793 -33.830 1.00 29.98 97 PRO A O 1
ATOM 752 N N . LYS A 1 98 ? 22.624 15.881 -35.503 1.00 31.30 98 LYS A N 1
ATOM 753 C CA . LYS A 1 98 ? 21.865 17.135 -35.457 1.00 31.30 98 LYS A CA 1
ATOM 754 C C . LYS A 1 98 ? 20.384 16.952 -35.830 1.00 31.30 98 LYS A C 1
ATOM 756 O O . LYS A 1 98 ? 20.070 16.403 -36.877 1.00 31.30 98 LYS A O 1
ATOM 761 N N . LYS A 1 99 ? 19.530 17.526 -34.975 1.00 33.84 99 LYS A N 1
ATOM 762 C CA . LYS A 1 99 ? 18.221 18.174 -35.200 1.00 33.84 99 LYS A CA 1
ATOM 763 C C . LYS A 1 99 ? 17.625 18.039 -36.617 1.00 33.84 99 LYS A C 1
ATOM 765 O O . LYS A 1 99 ? 18.069 18.727 -37.533 1.00 33.84 99 LYS A O 1
ATOM 770 N N . ILE A 1 100 ? 16.513 17.311 -36.734 1.00 33.59 100 ILE A N 1
ATOM 771 C CA . ILE A 1 100 ? 15.449 17.644 -37.693 1.00 33.59 100 ILE A CA 1
ATOM 772 C C . ILE A 1 100 ? 14.294 18.216 -36.875 1.00 33.59 100 ILE A C 1
ATOM 774 O O . ILE A 1 100 ? 13.819 17.609 -35.919 1.00 33.59 100 ILE A O 1
ATOM 778 N N . GLN A 1 101 ? 13.940 19.455 -37.199 1.00 40.47 101 GLN A N 1
ATOM 779 C CA . GLN A 1 101 ? 12.875 20.213 -36.565 1.00 40.47 101 GLN A CA 1
ATOM 780 C C . GLN A 1 101 ? 11.533 19.700 -37.081 1.00 40.47 101 GLN A C 1
ATOM 782 O O . GLN A 1 101 ? 11.250 19.825 -38.268 1.00 40.47 101 GLN A O 1
ATOM 787 N N . SER A 1 102 ? 10.691 19.196 -36.187 1.00 34.16 102 SER A N 1
ATOM 788 C CA . SER A 1 102 ? 9.249 19.201 -36.398 1.00 34.16 102 SER A CA 1
ATOM 789 C C . SER A 1 102 ? 8.588 19.794 -35.164 1.00 34.16 102 SER A C 1
ATOM 791 O O . SER A 1 102 ? 8.751 19.335 -34.036 1.00 34.16 102 SER A O 1
ATOM 793 N N . THR A 1 103 ? 7.913 20.898 -35.419 1.00 43.75 103 THR A N 1
ATOM 794 C CA . THR A 1 103 ? 7.217 21.793 -34.511 1.00 43.75 103 THR A CA 1
ATOM 795 C C . THR A 1 103 ? 6.069 21.102 -33.775 1.00 43.75 103 THR A C 1
ATOM 797 O O . THR A 1 103 ? 5.051 20.803 -34.390 1.00 43.75 103 THR A O 1
ATOM 800 N N . ALA A 1 104 ? 6.192 20.940 -32.456 1.00 32.69 104 ALA A N 1
ATOM 801 C CA . ALA A 1 104 ? 5.064 20.908 -31.523 1.00 32.69 104 ALA A CA 1
ATOM 802 C C . ALA A 1 104 ? 5.558 21.196 -30.089 1.00 32.69 104 ALA A C 1
ATOM 804 O O . ALA A 1 104 ? 6.188 20.362 -29.456 1.00 32.69 104 ALA A O 1
ATOM 805 N N . ARG A 1 105 ? 5.317 22.442 -29.660 1.00 34.69 105 ARG A N 1
ATOM 806 C CA . ARG A 1 105 ? 5.126 22.980 -28.295 1.00 34.69 105 ARG A CA 1
ATOM 807 C C . ARG A 1 105 ? 5.777 22.246 -27.100 1.00 34.69 105 ARG A C 1
ATOM 809 O O . ARG A 1 105 ? 5.332 21.181 -26.702 1.00 34.69 105 ARG A O 1
ATOM 816 N N . SER A 1 106 ? 6.761 22.938 -26.509 1.00 39.38 106 SER A N 1
ATOM 817 C CA . SER A 1 106 ? 7.109 23.073 -25.076 1.00 39.38 106 SER A CA 1
ATOM 818 C C . SER A 1 106 ? 6.623 21.948 -24.143 1.00 39.38 106 SER A C 1
ATOM 820 O O . SER A 1 106 ? 5.434 21.823 -23.898 1.00 39.38 106 SER A O 1
ATOM 822 N N . GLY A 1 107 ? 7.475 21.105 -23.563 1.00 38.84 107 GLY A N 1
ATOM 823 C CA . GLY A 1 107 ? 8.564 21.516 -22.681 1.00 38.84 107 GLY A CA 1
ATOM 824 C C . GLY A 1 107 ? 8.027 21.805 -21.277 1.00 38.84 107 GLY A C 1
ATOM 825 O O . GLY A 1 107 ? 7.974 22.965 -20.889 1.00 38.84 107 GLY A O 1
ATOM 826 N N . SER A 1 108 ? 7.635 20.771 -20.526 1.00 38.09 108 SER A N 1
ATOM 827 C CA . SER A 1 108 ? 7.546 20.854 -19.066 1.00 38.09 108 SER A CA 1
ATOM 828 C C . SER A 1 108 ? 8.622 19.952 -18.469 1.00 38.09 108 SER A C 1
ATOM 830 O O . SER A 1 108 ? 8.416 18.757 -18.263 1.00 38.09 108 SER A O 1
ATOM 832 N N . SER A 1 109 ? 9.795 20.525 -18.199 1.00 44.16 109 SER A N 1
ATOM 833 C CA . SER A 1 109 ? 10.597 20.016 -17.089 1.00 44.16 109 SER A CA 1
ATOM 834 C C . SER A 1 109 ? 9.712 20.086 -15.849 1.00 44.16 109 SER A C 1
ATOM 836 O O . SER A 1 109 ? 9.192 21.157 -15.539 1.00 44.16 109 SER A O 1
ATOM 838 N N . PHE A 1 110 ? 9.494 18.958 -15.177 1.00 43.78 110 PHE A N 1
ATOM 839 C CA . PHE A 1 110 ? 8.808 18.923 -13.890 1.00 43.78 110 PHE A CA 1
ATOM 840 C C . PHE A 1 110 ? 9.695 19.608 -12.842 1.00 43.78 110 PHE A C 1
ATOM 842 O O . PHE A 1 110 ? 10.475 18.960 -12.154 1.00 43.78 110 PHE A O 1
ATOM 849 N N . THR A 1 111 ? 9.623 20.933 -12.731 1.00 42.78 111 THR A N 1
ATOM 850 C CA . THR A 1 111 ? 10.086 21.641 -11.534 1.00 42.78 111 THR A CA 1
ATOM 851 C C . THR A 1 111 ? 8.955 21.556 -10.514 1.00 42.78 111 THR A C 1
ATOM 853 O O . THR A 1 111 ? 7.954 22.262 -10.634 1.00 42.78 111 THR A O 1
ATOM 856 N N . ARG A 1 112 ? 9.044 20.617 -9.565 1.00 52.00 112 ARG A N 1
ATOM 857 C CA . ARG A 1 112 ? 8.067 20.497 -8.475 1.00 52.00 112 ARG A CA 1
ATOM 858 C C . ARG A 1 112 ? 8.384 21.537 -7.399 1.00 52.00 112 ARG A C 1
ATOM 860 O O . ARG A 1 112 ? 9.251 21.308 -6.570 1.00 52.00 112 ARG A O 1
ATOM 867 N N . ASP A 1 113 ? 7.629 22.633 -7.392 1.00 50.38 113 ASP A N 1
ATOM 868 C CA . ASP A 1 113 ? 7.520 23.571 -6.260 1.00 50.38 113 ASP A CA 1
ATOM 869 C C . ASP A 1 113 ? 6.426 23.114 -5.264 1.00 50.38 113 ASP A C 1
ATOM 871 O O . ASP A 1 113 ? 5.659 23.922 -4.743 1.00 50.38 113 ASP A O 1
ATOM 875 N N . VAL A 1 114 ? 6.282 21.802 -5.034 1.00 57.47 114 VAL A N 1
ATOM 876 C CA . VAL A 1 114 ? 5.311 21.266 -4.063 1.00 57.47 114 VAL A CA 1
ATOM 877 C C . VAL A 1 114 ? 6.025 21.066 -2.732 1.00 57.47 114 VAL A C 1
ATOM 879 O O . VAL A 1 114 ? 7.014 20.342 -2.659 1.00 57.47 114 VAL A O 1
ATOM 882 N N . ASN A 1 115 ? 5.531 21.715 -1.679 1.00 63.41 115 ASN A N 1
ATOM 883 C CA . ASN A 1 115 ? 6.057 21.570 -0.326 1.00 63.41 115 ASN A CA 1
ATOM 884 C C . ASN A 1 115 ? 5.822 20.135 0.185 1.00 63.41 115 ASN A C 1
ATOM 886 O O . ASN A 1 115 ? 4.713 19.613 0.079 1.00 63.41 115 ASN A O 1
ATOM 890 N N . GLU A 1 116 ? 6.841 19.514 0.789 1.00 63.56 116 GLU A N 1
ATOM 891 C CA . GLU A 1 116 ? 6.797 18.145 1.340 1.00 63.56 116 GLU A CA 1
ATOM 892 C C . GLU A 1 116 ? 5.596 17.926 2.285 1.00 63.56 116 GLU A C 1
ATOM 894 O O . GLU A 1 116 ? 4.999 16.847 2.328 1.00 63.56 116 GLU A O 1
ATOM 899 N N . LYS A 1 117 ? 5.206 18.972 3.029 1.00 64.62 117 LYS A N 1
ATOM 900 C CA . LYS A 1 117 ? 4.039 18.932 3.924 1.00 64.62 117 LYS A CA 1
ATOM 901 C C . LYS A 1 117 ? 2.723 18.741 3.171 1.00 64.62 117 LYS A C 1
ATOM 903 O O . LYS A 1 117 ? 1.891 17.952 3.615 1.00 64.62 117 LYS A O 1
ATOM 908 N N . ASP A 1 118 ? 2.564 19.416 2.038 1.00 70.81 118 ASP A N 1
ATOM 909 C CA . ASP A 1 118 ? 1.329 19.388 1.253 1.00 70.81 118 ASP A CA 1
ATOM 910 C C . ASP A 1 118 ? 1.149 18.011 0.599 1.00 70.81 118 ASP A C 1
ATOM 912 O O . ASP A 1 118 ? 0.043 17.476 0.533 1.00 70.81 118 ASP A O 1
ATOM 916 N N . GLU A 1 119 ? 2.245 17.377 0.173 1.00 73.38 119 GLU A N 1
ATOM 917 C CA . GLU A 1 119 ? 2.196 16.026 -0.384 1.00 73.38 119 GLU A CA 1
ATOM 918 C C . GLU A 1 119 ? 1.831 14.971 0.662 1.00 73.38 119 GLU A C 1
ATOM 920 O O . GLU A 1 119 ? 0.977 14.123 0.395 1.00 73.38 119 GLU A O 1
ATOM 925 N N . LYS A 1 120 ? 2.409 15.031 1.867 1.00 79.19 120 LYS A N 1
ATOM 926 C CA . LYS A 1 120 ? 2.036 14.111 2.955 1.00 79.19 120 LYS A CA 1
ATOM 927 C C . LYS A 1 120 ? 0.569 14.271 3.356 1.00 79.19 120 LYS A C 1
ATOM 929 O O . LYS A 1 120 ? -0.120 13.269 3.540 1.00 79.19 120 LYS A O 1
ATOM 934 N N . GLU A 1 121 ? 0.058 15.500 3.414 1.00 81.06 121 GLU A N 1
ATOM 935 C CA . GLU A 1 121 ? -1.365 15.757 3.677 1.00 81.06 121 GLU A CA 1
ATOM 936 C C . GLU A 1 121 ? -2.275 15.168 2.585 1.00 81.06 121 GLU A C 1
ATOM 938 O O . GLU A 1 121 ? -3.332 14.595 2.872 1.00 81.06 121 GLU A O 1
ATOM 943 N N . LEU A 1 122 ? -1.861 15.255 1.318 1.00 82.38 122 LEU A N 1
ATOM 944 C CA . LEU A 1 122 ? -2.571 14.608 0.216 1.00 82.38 122 LEU A CA 1
ATOM 945 C C . LEU A 1 122 ? -2.504 13.080 0.312 1.00 82.38 122 LEU A C 1
ATOM 947 O O . LEU A 1 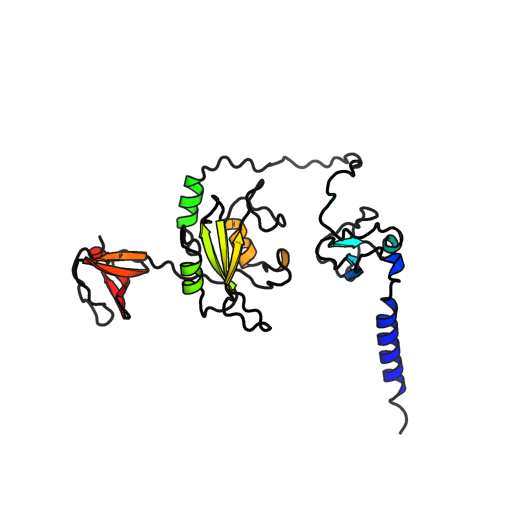122 ? -3.508 12.413 0.050 1.00 82.38 122 LEU A O 1
ATOM 951 N N . LEU A 1 123 ? -1.359 12.523 0.713 1.00 86.25 123 LEU A N 1
ATOM 952 C CA . LEU A 1 123 ? -1.168 11.083 0.876 1.00 86.25 123 LEU A CA 1
ATOM 953 C C . LEU A 1 123 ? -2.028 10.492 1.994 1.00 86.25 123 LEU A C 1
ATOM 955 O O . LEU A 1 123 ? -2.543 9.384 1.839 1.00 86.25 123 LEU A O 1
ATOM 959 N N . GLU A 1 124 ? -2.280 11.239 3.069 1.00 84.94 124 GLU A N 1
ATOM 960 C CA . GLU A 1 124 ? -3.142 10.784 4.168 1.00 84.94 124 GLU A CA 1
ATOM 961 C C . GLU A 1 124 ? -4.571 10.439 3.731 1.00 84.94 124 GLU A C 1
ATOM 963 O O . GLU A 1 124 ? -5.213 9.565 4.329 1.00 84.94 124 GLU A O 1
ATOM 968 N N . LYS A 1 125 ? -5.043 11.051 2.636 1.00 81.00 125 LYS A N 1
ATOM 969 C CA . LYS A 1 125 ? -6.356 10.772 2.034 1.00 81.00 125 LYS A CA 1
ATOM 970 C C . LYS A 1 125 ? -6.422 9.394 1.377 1.00 81.00 125 LYS A C 1
ATOM 972 O O . LYS A 1 125 ? -7.517 8.870 1.175 1.00 81.00 125 LYS A O 1
ATOM 977 N N . TYR A 1 126 ? -5.281 8.788 1.048 1.00 83.62 126 TYR A N 1
ATOM 978 C CA . TYR A 1 126 ? -5.247 7.478 0.417 1.00 83.62 126 TYR A CA 1
ATOM 979 C C . TYR A 1 126 ? -5.262 6.348 1.457 1.00 83.62 126 TYR A C 1
ATOM 981 O O . TYR A 1 126 ? -4.446 6.322 2.382 1.00 83.62 126 TYR A O 1
ATOM 989 N N . PRO A 1 127 ? -6.142 5.343 1.295 1.00 84.12 127 PRO A N 1
ATOM 990 C CA . PRO A 1 127 ? -6.279 4.254 2.262 1.00 84.12 127 PRO A CA 1
ATOM 991 C C . PRO A 1 127 ? -5.081 3.288 2.273 1.00 84.12 127 PRO A C 1
ATOM 993 O O . PRO A 1 127 ? -4.892 2.569 3.251 1.00 84.12 127 PRO A O 1
ATOM 996 N N . TRP A 1 128 ? -4.266 3.280 1.214 1.00 91.44 128 TRP A N 1
ATOM 997 C CA . TRP A 1 128 ? -3.051 2.466 1.105 1.00 91.44 128 TRP A CA 1
ATOM 998 C C . TRP A 1 128 ? -1.806 3.118 1.723 1.00 91.44 128 TRP A C 1
ATOM 1000 O O . TRP A 1 128 ? -0.781 2.448 1.830 1.00 91.44 128 TRP A O 1
ATOM 1010 N N . TYR A 1 129 ? -1.860 4.391 2.128 1.00 92.56 129 TYR A N 1
ATOM 1011 C CA . TYR A 1 129 ? -0.727 5.102 2.730 1.00 92.56 129 TYR A CA 1
ATOM 1012 C C . TYR A 1 129 ? -0.795 5.055 4.258 1.00 92.56 129 TYR A C 1
ATOM 1014 O O . TYR A 1 129 ? -1.720 5.597 4.832 1.00 92.56 129 TYR A O 1
ATOM 1022 N N . HIS A 1 130 ? 0.150 4.426 4.943 1.00 91.25 130 HIS A N 1
ATOM 1023 C CA . HIS A 1 130 ? 0.092 4.181 6.390 1.00 91.25 130 HIS A CA 1
ATOM 1024 C C . HIS A 1 130 ? 0.991 5.117 7.212 1.00 91.25 130 HIS A C 1
ATOM 1026 O O . HIS A 1 130 ? 1.128 4.915 8.413 1.00 91.25 130 HIS A O 1
ATOM 1032 N N . GLY A 1 131 ? 1.584 6.144 6.596 1.00 89.62 131 GLY A N 1
ATOM 1033 C CA . GLY A 1 131 ? 2.458 7.090 7.293 1.00 89.62 131 GLY A CA 1
ATOM 1034 C C . GLY A 1 131 ? 3.675 6.410 7.924 1.00 89.62 131 GLY A C 1
ATOM 1035 O O . GLY A 1 131 ? 4.232 5.457 7.367 1.00 89.62 131 GLY A O 1
ATOM 1036 N N . SER A 1 132 ? 4.087 6.889 9.095 1.00 89.00 132 SER A N 1
ATOM 1037 C CA . SER A 1 132 ? 5.260 6.382 9.810 1.00 89.00 132 SER A CA 1
ATOM 1038 C C . SER A 1 132 ? 4.926 5.139 10.641 1.00 89.00 132 SER A C 1
ATOM 1040 O O . SER A 1 132 ? 4.702 5.218 11.846 1.00 89.00 132 SER A O 1
ATOM 1042 N N . ILE A 1 133 ? 4.893 3.979 9.980 1.00 86.62 133 ILE A N 1
ATOM 1043 C CA . ILE A 1 133 ? 4.817 2.659 10.627 1.00 86.62 133 ILE A CA 1
ATOM 1044 C C . ILE A 1 133 ? 6.131 1.894 10.469 1.00 86.62 133 ILE A C 1
ATOM 1046 O O . ILE A 1 133 ? 6.827 2.001 9.452 1.00 86.62 133 ILE A O 1
ATOM 1050 N N . SER A 1 134 ? 6.490 1.102 11.478 1.00 86.12 134 SER A N 1
ATOM 1051 C CA . SER A 1 134 ? 7.736 0.339 11.471 1.00 86.12 134 SER A CA 1
ATOM 1052 C C . SER A 1 134 ? 7.684 -0.843 10.507 1.00 86.12 134 SER A C 1
ATOM 1054 O O . SER A 1 134 ? 6.629 -1.375 10.158 1.00 86.12 134 SER A O 1
ATOM 1056 N N . ARG A 1 135 ? 8.864 -1.324 10.104 1.00 82.50 135 ARG A N 1
ATOM 1057 C CA . ARG A 1 135 ? 8.971 -2.534 9.280 1.00 82.50 135 ARG A CA 1
ATOM 1058 C C . ARG A 1 135 ? 8.306 -3.752 9.937 1.00 82.50 135 ARG A C 1
ATOM 1060 O O . ARG A 1 135 ? 7.738 -4.561 9.214 1.00 82.50 135 ARG A O 1
ATOM 1067 N N . SER A 1 136 ? 8.371 -3.874 11.266 1.00 82.50 136 SER A N 1
ATOM 1068 C CA . SER A 1 136 ? 7.740 -4.983 11.995 1.00 82.50 136 SER A CA 1
ATOM 1069 C C . SER A 1 136 ? 6.219 -4.914 11.896 1.00 82.50 136 SER A C 1
ATOM 1071 O O . SER A 1 136 ? 5.599 -5.889 11.491 1.00 82.50 136 SER A O 1
ATOM 1073 N N . GLU A 1 137 ? 5.635 -3.741 12.157 1.00 84.56 137 GLU A N 1
ATOM 1074 C CA . GLU A 1 137 ? 4.184 -3.532 12.062 1.00 84.56 137 GLU A CA 1
ATOM 1075 C C . GLU A 1 137 ? 3.663 -3.812 10.648 1.00 84.56 137 GLU A C 1
ATOM 1077 O O . GLU A 1 137 ? 2.615 -4.428 10.478 1.00 84.56 137 GLU A O 1
ATOM 1082 N N . VAL A 1 138 ? 4.420 -3.431 9.612 1.00 86.38 138 VAL A N 1
ATOM 1083 C CA . VAL A 1 138 ? 4.099 -3.797 8.224 1.00 86.38 138 VAL A CA 1
ATOM 1084 C C . VAL A 1 138 ? 4.083 -5.306 8.023 1.00 86.38 138 VAL A C 1
ATOM 1086 O O . VAL A 1 138 ? 3.163 -5.821 7.387 1.00 86.38 138 VAL A O 1
ATOM 1089 N N . CYS A 1 139 ? 5.110 -6.006 8.510 1.00 84.69 139 CYS A N 1
ATOM 1090 C CA . CYS A 1 139 ? 5.179 -7.457 8.393 1.00 84.69 139 CYS A CA 1
ATOM 1091 C C . CYS A 1 139 ? 3.963 -8.107 9.054 1.00 84.69 139 CYS A C 1
ATOM 1093 O O . CYS A 1 139 ? 3.353 -8.969 8.435 1.00 84.69 139 CYS A O 1
ATOM 1095 N N . ASP A 1 140 ? 3.562 -7.646 10.240 1.00 84.00 140 ASP A N 1
ATOM 1096 C CA . ASP A 1 140 ? 2.387 -8.159 10.952 1.00 84.00 140 ASP A CA 1
ATOM 1097 C C . ASP A 1 140 ? 1.073 -7.865 10.205 1.00 84.00 140 ASP A C 1
ATOM 1099 O O . ASP A 1 140 ? 0.202 -8.730 10.114 1.00 84.00 140 ASP A O 1
ATOM 1103 N N . LEU A 1 141 ? 0.935 -6.673 9.608 1.00 87.81 141 LEU A N 1
ATOM 1104 C CA . LEU A 1 141 ? -0.248 -6.285 8.823 1.00 87.81 141 LEU A CA 1
ATOM 1105 C C . LEU A 1 141 ? -0.403 -7.084 7.521 1.00 87.81 141 LEU A C 1
ATOM 1107 O O . LEU A 1 141 ? -1.530 -7.347 7.081 1.00 87.81 141 LEU A O 1
ATOM 1111 N N . LEU A 1 142 ? 0.718 -7.420 6.881 1.00 85.56 142 LEU A N 1
ATOM 1112 C CA . LEU A 1 142 ? 0.756 -8.145 5.609 1.00 85.56 142 LEU A CA 1
ATOM 1113 C C . LEU A 1 142 ? 0.921 -9.658 5.781 1.00 85.56 142 LEU A C 1
ATOM 1115 O O . LEU A 1 142 ? 0.787 -10.391 4.800 1.00 85.56 142 LEU A O 1
ATOM 1119 N N . LYS A 1 143 ? 1.162 -10.132 7.006 1.00 81.94 143 LYS A N 1
ATOM 1120 C CA . LYS A 1 143 ? 1.254 -11.555 7.316 1.00 81.94 143 LYS A CA 1
ATOM 1121 C C . LYS A 1 143 ? -0.027 -12.275 6.895 1.00 81.94 143 LYS A C 1
ATOM 1123 O O . LYS A 1 143 ? -1.136 -11.760 7.065 1.00 81.94 143 LYS A O 1
ATOM 1128 N N . ASP A 1 144 ? 0.143 -13.459 6.314 1.00 78.00 144 ASP A N 1
ATOM 1129 C CA . ASP A 1 144 ? -0.940 -14.346 5.870 1.00 78.00 144 ASP A CA 1
ATOM 1130 C C . ASP A 1 144 ? -1.908 -13.706 4.847 1.00 78.00 144 ASP A C 1
ATOM 1132 O O . ASP A 1 144 ? -3.035 -14.171 4.654 1.00 78.00 144 ASP A O 1
ATOM 1136 N N . LYS A 1 145 ? -1.502 -12.612 4.184 1.00 83.75 145 LYS A N 1
ATOM 1137 C CA . LYS A 1 145 ? -2.236 -12.036 3.049 1.00 83.75 145 LYS A CA 1
ATOM 1138 C C . LYS A 1 145 ? -1.803 -12.700 1.748 1.00 83.75 145 LYS A C 1
ATOM 1140 O O . LYS A 1 145 ? -0.717 -13.242 1.648 1.00 83.75 145 LYS A O 1
ATOM 1145 N N . GLN A 1 146 ? -2.655 -12.633 0.733 1.00 83.19 146 GLN A N 1
ATOM 1146 C CA . GLN A 1 146 ? -2.300 -13.097 -0.609 1.00 83.19 146 GLN A CA 1
ATOM 1147 C C . GLN A 1 146 ? -1.310 -12.147 -1.297 1.00 83.19 146 GLN A C 1
ATOM 1149 O O . GLN A 1 146 ? -1.231 -10.957 -0.966 1.00 83.19 146 GLN A O 1
ATOM 1154 N N . ASP A 1 147 ? -0.653 -12.652 -2.334 1.00 85.62 147 ASP A N 1
ATOM 1155 C CA . ASP A 1 147 ? 0.188 -11.861 -3.223 1.00 85.62 147 ASP A CA 1
ATOM 1156 C C . ASP A 1 147 ? -0.516 -10.616 -3.770 1.00 85.62 147 ASP A C 1
ATOM 1158 O O . ASP A 1 147 ? -1.718 -10.599 -4.070 1.00 85.62 147 ASP A O 1
ATOM 1162 N N . GLY A 1 148 ? 0.269 -9.545 -3.886 1.00 83.81 148 GLY A N 1
ATOM 1163 C CA . GLY A 1 148 ? -0.200 -8.242 -4.348 1.00 83.81 148 GLY A CA 1
ATOM 1164 C C . GLY A 1 148 ? -0.903 -7.404 -3.276 1.00 83.81 148 GLY A C 1
ATOM 1165 O O . GLY A 1 148 ? -1.337 -6.288 -3.569 1.00 83.81 148 GLY A O 1
ATOM 1166 N N . TYR A 1 149 ? -1.011 -7.884 -2.029 1.00 91.75 149 TYR A N 1
ATOM 1167 C CA . TYR A 1 149 ? -1.288 -6.989 -0.902 1.00 91.75 149 TYR A CA 1
ATOM 1168 C C . TYR A 1 149 ? -0.120 -6.027 -0.700 1.00 91.75 149 TYR A C 1
ATOM 1170 O O . TYR A 1 149 ? 1.028 -6.455 -0.683 1.00 91.75 149 TYR A O 1
ATOM 1178 N N . TYR A 1 150 ? -0.399 -4.742 -0.516 1.00 95.06 150 TYR A N 1
ATOM 1179 C CA . TYR A 1 150 ? 0.615 -3.713 -0.358 1.00 95.06 150 TYR A CA 1
ATOM 1180 C C . TYR A 1 150 ? 0.168 -2.579 0.562 1.00 95.06 150 TYR A C 1
ATOM 1182 O O . TYR A 1 150 ? -1.013 -2.413 0.861 1.00 95.06 150 TYR A O 1
ATOM 1190 N N . LEU A 1 151 ? 1.134 -1.771 0.982 1.00 95.25 151 LEU A N 1
ATOM 1191 C CA . LEU A 1 151 ? 0.931 -0.453 1.568 1.00 95.25 151 LEU A CA 1
ATOM 1192 C C . LEU A 1 151 ? 2.131 0.440 1.245 1.00 95.25 151 LEU A C 1
ATOM 1194 O O . LEU A 1 151 ? 3.214 -0.048 0.908 1.00 95.25 151 LEU A O 1
ATOM 1198 N N . VAL A 1 152 ? 1.948 1.747 1.378 1.00 94.62 152 VAL A N 1
ATOM 1199 C CA . VAL A 1 152 ? 3.026 2.739 1.310 1.00 94.62 152 VAL A CA 1
ATOM 1200 C C . VAL A 1 152 ? 3.229 3.320 2.696 1.00 94.62 152 VAL A C 1
ATOM 1202 O O . VAL A 1 152 ? 2.255 3.603 3.384 1.00 94.62 152 VAL A O 1
ATOM 1205 N N . ARG A 1 153 ? 4.476 3.495 3.113 1.00 92.62 153 ARG A N 1
ATOM 1206 C CA . ARG A 1 153 ? 4.829 4.087 4.408 1.00 92.62 153 ARG A CA 1
ATOM 1207 C C . ARG A 1 153 ? 6.001 5.044 4.273 1.00 92.62 153 ARG A C 1
ATOM 1209 O O . ARG A 1 153 ? 6.726 4.989 3.278 1.00 92.62 153 ARG A O 1
ATOM 1216 N N . ASP A 1 154 ? 6.235 5.834 5.308 1.00 90.06 154 ASP A N 1
ATOM 1217 C CA . ASP A 1 154 ? 7.465 6.604 5.436 1.00 90.06 154 ASP A CA 1
ATOM 1218 C C . ASP A 1 154 ? 8.672 5.666 5.621 1.00 90.06 154 ASP A C 1
ATOM 1220 O O . ASP A 1 154 ? 8.615 4.617 6.285 1.00 90.06 154 ASP A O 1
ATOM 1224 N N . SER A 1 155 ? 9.795 6.028 5.007 1.00 81.38 155 SER A N 1
ATOM 1225 C CA . SER A 1 155 ? 11.093 5.440 5.317 1.00 81.38 155 SER A CA 1
ATOM 1226 C C . SER A 1 155 ? 11.568 5.944 6.679 1.00 81.38 155 SER A C 1
ATOM 1228 O O . SER A 1 155 ? 11.407 7.105 7.033 1.00 81.38 155 SER A O 1
ATOM 1230 N N . GLN A 1 156 ? 12.187 5.055 7.455 1.00 70.06 156 GLN A N 1
ATOM 1231 C CA . GLN A 1 156 ? 12.688 5.373 8.797 1.00 70.06 156 GLN A CA 1
ATOM 1232 C C . GLN A 1 156 ? 14.104 5.976 8.781 1.00 70.06 156 GLN A C 1
ATOM 1234 O O . GLN A 1 156 ? 14.636 6.286 9.842 1.00 70.06 156 GLN A O 1
ATOM 1239 N N . LYS A 1 157 ? 14.751 6.067 7.609 1.00 64.50 157 LYS A N 1
ATOM 1240 C CA . LYS A 1 157 ? 16.166 6.465 7.481 1.00 64.50 157 LYS A CA 1
ATOM 1241 C C . LYS A 1 157 ? 16.370 7.806 6.776 1.00 64.50 157 LYS A C 1
ATOM 1243 O O . LYS A 1 157 ? 17.271 8.539 7.153 1.00 64.50 157 LYS A O 1
ATOM 1248 N N . GLU A 1 158 ? 15.549 8.116 5.779 1.00 57.78 158 GLU A N 1
ATOM 1249 C CA . GLU A 1 158 ? 15.622 9.324 4.945 1.00 57.78 158 GLU A CA 1
ATOM 1250 C C . GLU A 1 158 ? 14.189 9.676 4.521 1.00 57.78 158 GLU A C 1
ATOM 1252 O O . GLU A 1 158 ? 13.367 8.763 4.490 1.00 57.78 158 GLU A O 1
ATOM 1257 N N . CYS A 1 159 ? 13.862 10.941 4.225 1.00 60.72 159 CYS A N 1
ATOM 1258 C CA . CYS A 1 159 ? 12.523 11.408 3.809 1.00 60.72 159 CYS A CA 1
ATOM 1259 C C . CYS A 1 159 ? 12.077 10.832 2.446 1.00 60.72 159 CYS A C 1
ATOM 1261 O O . CYS A 1 159 ? 11.850 11.554 1.487 1.00 60.72 159 CYS A O 1
ATOM 1263 N N . GLN A 1 160 ? 11.986 9.512 2.351 1.00 79.12 160 GLN A N 1
ATOM 1264 C CA . GLN A 1 160 ? 11.632 8.737 1.172 1.00 79.12 160 GLN A CA 1
ATOM 1265 C C . GLN A 1 160 ? 10.438 7.851 1.513 1.00 79.12 160 GLN A C 1
ATOM 1267 O O . GLN A 1 160 ? 10.239 7.460 2.665 1.00 79.12 160 GLN A O 1
ATOM 1272 N N . PHE A 1 161 ? 9.659 7.479 0.506 1.00 89.75 161 PHE A 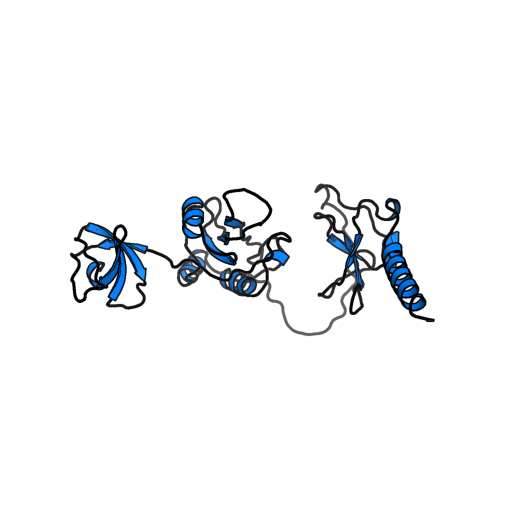N 1
ATOM 1273 C CA . PHE A 1 161 ? 8.543 6.554 0.678 1.00 89.75 161 PHE A CA 1
ATOM 1274 C C . PHE A 1 161 ? 8.992 5.110 0.456 1.00 89.75 161 PHE A C 1
ATOM 1276 O O . PHE A 1 161 ? 9.893 4.831 -0.335 1.00 89.75 161 PHE A O 1
ATOM 1283 N N . VAL A 1 162 ? 8.352 4.163 1.140 1.00 91.69 162 VAL A N 1
ATOM 1284 C CA . VAL A 1 162 ? 8.602 2.728 0.975 1.00 91.69 162 VAL A CA 1
ATOM 1285 C C . VAL A 1 162 ? 7.308 2.022 0.609 1.00 91.69 162 VAL A C 1
ATOM 1287 O O . VAL A 1 162 ? 6.342 2.046 1.372 1.00 91.69 162 VAL A O 1
ATOM 1290 N N . ILE A 1 163 ? 7.313 1.323 -0.523 1.00 93.25 163 ILE A N 1
ATOM 1291 C CA . ILE A 1 163 ? 6.247 0.404 -0.921 1.00 93.25 163 ILE A CA 1
ATOM 1292 C C . ILE A 1 163 ? 6.569 -0.950 -0.307 1.00 93.25 163 ILE A C 1
ATOM 1294 O O . ILE A 1 163 ? 7.594 -1.557 -0.618 1.00 93.25 163 ILE A O 1
ATOM 1298 N N . SER A 1 164 ? 5.707 -1.424 0.583 1.00 91.69 164 SER A N 1
ATOM 1299 C CA . SER A 1 164 ? 5.824 -2.760 1.161 1.00 91.69 164 SER A CA 1
ATOM 1300 C C . SER A 1 164 ? 4.721 -3.648 0.615 1.00 91.69 164 SER A C 1
ATOM 1302 O O . SER A 1 164 ? 3.566 -3.236 0.639 1.00 91.69 164 SER A O 1
ATOM 1304 N N . PHE A 1 165 ? 5.053 -4.838 0.122 1.00 91.31 165 PHE A N 1
ATOM 1305 C CA . PHE A 1 165 ? 4.079 -5.722 -0.516 1.00 91.31 165 PHE A CA 1
ATOM 1306 C C . PHE A 1 165 ? 4.355 -7.198 -0.246 1.00 91.31 165 PHE A C 1
ATOM 1308 O O . PHE A 1 165 ? 5.491 -7.600 -0.009 1.00 91.31 165 PHE A O 1
ATOM 1315 N N . MET A 1 166 ? 3.297 -7.995 -0.271 1.00 86.62 166 MET A N 1
ATOM 1316 C CA . MET A 1 166 ? 3.324 -9.442 -0.140 1.00 86.62 166 MET A CA 1
ATOM 1317 C C . MET A 1 166 ? 3.618 -10.074 -1.501 1.00 86.62 166 MET A C 1
ATOM 1319 O O . MET A 1 166 ? 2.916 -9.796 -2.481 1.00 86.62 166 MET A O 1
ATOM 1323 N N . PHE A 1 167 ? 4.651 -10.912 -1.549 1.00 79.19 167 PHE A N 1
ATOM 1324 C CA . PHE A 1 167 ? 4.948 -11.753 -2.700 1.00 79.19 167 PHE A CA 1
ATOM 1325 C C . PHE A 1 167 ? 5.615 -13.054 -2.250 1.00 79.19 167 PHE A C 1
ATOM 1327 O O . PHE A 1 167 ? 6.770 -13.076 -1.804 1.00 79.19 167 PHE A O 1
ATOM 1334 N N . GLU A 1 168 ? 4.863 -14.139 -2.343 1.00 68.25 168 GLU A N 1
ATOM 1335 C CA . GLU A 1 168 ? 5.280 -15.474 -1.969 1.00 68.25 168 GLU A CA 1
ATOM 1336 C C . GLU A 1 168 ? 6.073 -16.119 -3.111 1.00 68.25 168 GLU A C 1
ATOM 1338 O O . GLU A 1 168 ? 5.577 -16.358 -4.209 1.00 68.25 168 GLU A O 1
ATOM 1343 N N . PHE A 1 169 ? 7.352 -16.404 -2.860 1.00 61.75 169 PHE A N 1
ATOM 1344 C CA . PHE A 1 169 ? 8.159 -17.175 -3.800 1.00 61.75 169 PHE A CA 1
ATOM 1345 C C . PHE A 1 169 ? 8.077 -18.649 -3.409 1.00 61.75 169 PHE A C 1
ATOM 1347 O O . PHE A 1 169 ? 8.599 -19.045 -2.369 1.00 61.75 169 PHE A O 1
ATOM 1354 N N . ILE A 1 170 ? 7.451 -19.455 -4.265 1.00 50.97 170 ILE A N 1
ATOM 1355 C CA . ILE A 1 170 ? 7.098 -20.866 -4.021 1.00 50.97 170 ILE A CA 1
ATOM 1356 C C . ILE A 1 170 ? 8.319 -21.757 -3.688 1.00 50.97 170 ILE A C 1
ATOM 1358 O O . ILE A 1 170 ? 8.171 -22.835 -3.121 1.00 50.97 170 ILE A O 1
ATOM 1362 N N . TYR A 1 171 ? 9.546 -21.321 -3.991 1.00 47.31 171 TYR A N 1
ATOM 1363 C CA . TYR A 1 171 ? 10.743 -22.172 -3.931 1.00 47.31 171 TYR A CA 1
ATOM 1364 C C . TYR A 1 171 ? 11.602 -22.046 -2.665 1.00 47.31 171 TYR A C 1
ATOM 1366 O O . TYR A 1 171 ? 12.645 -22.692 -2.581 1.00 47.31 171 TYR A O 1
ATOM 1374 N N . PHE A 1 172 ? 11.208 -21.239 -1.676 1.00 43.03 172 PHE A N 1
ATOM 1375 C CA . PHE A 1 172 ? 12.075 -20.946 -0.534 1.00 43.03 172 PHE A CA 1
ATOM 1376 C C . PHE A 1 172 ? 11.313 -20.935 0.797 1.00 43.03 172 PHE A C 1
ATOM 1378 O O . PHE A 1 172 ? 10.450 -20.097 1.022 1.00 43.03 172 PHE A O 1
ATOM 1385 N N . TRP A 1 173 ? 11.708 -21.823 1.715 1.00 45.59 173 TRP A N 1
ATOM 1386 C CA . TRP A 1 173 ? 11.192 -22.006 3.084 1.00 45.59 173 TRP A CA 1
ATOM 1387 C C . TRP A 1 173 ? 11.449 -20.818 4.041 1.00 45.59 173 TRP A C 1
ATOM 1389 O O . TRP A 1 173 ? 11.575 -20.999 5.253 1.00 45.59 173 TRP A O 1
ATOM 1399 N N . TYR A 1 174 ? 11.591 -19.596 3.526 1.00 47.59 174 TYR A N 1
ATOM 1400 C CA . TYR A 1 174 ? 11.833 -18.408 4.339 1.00 47.59 174 TYR A CA 1
ATOM 1401 C C . TYR A 1 174 ? 10.512 -17.793 4.801 1.00 47.59 174 TYR A C 1
ATOM 1403 O O . TYR A 1 174 ? 9.652 -17.444 4.000 1.00 47.59 174 TYR A O 1
ATOM 1411 N N . GLN A 1 175 ? 10.405 -17.565 6.111 1.00 49.19 175 GLN A N 1
ATOM 1412 C CA . GLN A 1 175 ? 9.239 -17.008 6.810 1.00 49.19 175 GLN A CA 1
ATOM 1413 C C . GLN A 1 175 ? 8.922 -15.533 6.488 1.00 49.19 175 GLN A C 1
ATOM 1415 O O . GLN A 1 175 ? 8.145 -14.909 7.207 1.00 49.19 175 GLN A O 1
ATOM 1420 N N . ASN A 1 176 ? 9.535 -14.932 5.463 1.00 53.53 176 ASN A N 1
ATOM 1421 C CA . ASN A 1 176 ? 9.343 -13.513 5.175 1.00 53.53 176 ASN A CA 1
ATOM 1422 C C . ASN A 1 176 ? 9.097 -13.262 3.686 1.00 53.53 176 ASN A C 1
ATOM 1424 O O . ASN A 1 176 ? 10.011 -13.089 2.880 1.00 53.53 176 ASN A O 1
ATOM 1428 N N . THR A 1 177 ? 7.821 -13.262 3.336 1.00 73.00 177 THR A N 1
ATOM 1429 C CA . THR A 1 177 ? 7.222 -13.007 2.016 1.00 73.00 177 THR A CA 1
ATOM 1430 C C . THR A 1 177 ? 6.978 -11.518 1.754 1.00 73.00 177 THR A C 1
ATOM 1432 O O . THR A 1 177 ? 6.704 -11.120 0.623 1.00 73.00 177 THR A O 1
ATOM 1435 N N . VAL A 1 178 ? 7.121 -10.666 2.774 1.00 82.62 178 VAL A N 1
ATOM 1436 C CA . VAL A 1 178 ? 6.982 -9.217 2.621 1.00 82.62 178 VAL A CA 1
ATOM 1437 C C . VAL A 1 178 ? 8.255 -8.638 2.001 1.00 82.62 178 VAL A C 1
ATOM 1439 O O . VAL A 1 178 ? 9.382 -8.912 2.423 1.00 82.62 178 VAL A O 1
ATOM 1442 N N . ARG A 1 179 ? 8.084 -7.846 0.948 1.00 86.00 179 ARG A N 1
ATOM 1443 C CA . ARG A 1 179 ? 9.130 -7.140 0.203 1.00 86.00 179 ARG A CA 1
ATOM 1444 C C . ARG A 1 179 ? 8.993 -5.644 0.443 1.00 86.00 179 ARG A C 1
ATOM 1446 O O . ARG A 1 179 ? 7.888 -5.153 0.644 1.00 86.00 179 ARG A O 1
ATOM 1453 N N . HIS A 1 180 ? 10.110 -4.919 0.417 1.00 87.62 180 HIS A N 1
ATOM 1454 C CA . HIS A 1 180 ? 10.139 -3.470 0.624 1.00 87.62 180 HIS A CA 1
ATOM 1455 C C . HIS A 1 180 ? 10.950 -2.808 -0.489 1.00 87.62 180 HIS A C 1
ATOM 1457 O O . HIS A 1 180 ? 12.118 -3.143 -0.678 1.00 87.62 180 HIS A O 1
ATOM 1463 N N . ILE A 1 181 ? 10.334 -1.869 -1.199 1.00 88.44 181 ILE A N 1
ATOM 1464 C CA . ILE A 1 181 ? 10.948 -1.080 -2.266 1.00 88.44 181 ILE A CA 1
ATOM 1465 C C . ILE A 1 181 ? 10.980 0.372 -1.811 1.00 88.44 181 ILE A C 1
ATOM 1467 O O . ILE A 1 181 ? 9.946 0.937 -1.465 1.00 88.44 181 ILE A O 1
ATOM 1471 N N . VAL A 1 182 ? 12.165 0.972 -1.824 1.00 89.19 182 VAL A N 1
ATOM 1472 C CA . VAL A 1 182 ? 12.324 2.411 -1.606 1.00 89.19 182 VAL A CA 1
ATOM 1473 C C . VAL A 1 182 ? 11.957 3.140 -2.895 1.00 89.19 182 VAL A C 1
ATOM 1475 O O . VAL A 1 182 ? 12.443 2.781 -3.969 1.00 89.19 182 VAL A O 1
ATOM 1478 N N . VAL A 1 183 ? 11.090 4.142 -2.785 1.00 89.44 183 VAL A N 1
ATOM 1479 C CA . VAL A 1 183 ? 10.774 5.058 -3.879 1.00 89.44 183 VAL A CA 1
ATOM 1480 C C . VAL A 1 183 ? 11.816 6.165 -3.882 1.00 89.44 183 VAL A C 1
ATOM 1482 O O . VAL A 1 183 ? 12.062 6.802 -2.859 1.00 89.44 183 VAL A O 1
ATOM 1485 N N . GLN A 1 184 ? 12.430 6.368 -5.038 1.00 85.38 184 GLN A N 1
ATOM 1486 C CA . GLN A 1 184 ? 13.432 7.401 -5.261 1.00 85.38 184 GLN A CA 1
ATOM 1487 C C . GLN A 1 184 ? 12.765 8.650 -5.845 1.00 85.38 184 GLN A C 1
ATOM 1489 O O . GLN A 1 184 ? 11.744 8.543 -6.529 1.00 85.38 184 GLN A O 1
ATOM 1494 N N . GLU A 1 185 ? 13.350 9.816 -5.579 1.00 84.06 185 GLU A N 1
ATOM 1495 C CA . GLU A 1 185 ? 12.854 11.115 -6.034 1.00 84.06 185 GLU A CA 1
ATOM 1496 C C . GLU A 1 185 ? 13.978 11.893 -6.736 1.00 84.06 185 GLU A C 1
ATOM 1498 O O . GLU A 1 185 ? 14.648 12.737 -6.145 1.00 84.06 185 GLU A O 1
ATOM 1503 N N . GLU A 1 186 ? 14.209 11.590 -8.015 1.00 80.75 186 GLU A N 1
ATOM 1504 C CA . GLU A 1 186 ? 15.168 12.306 -8.865 1.00 80.75 186 GLU A CA 1
ATOM 1505 C C . GLU A 1 186 ? 14.443 12.828 -10.113 1.00 80.75 186 GLU A C 1
ATOM 1507 O O . GLU A 1 186 ? 14.206 12.096 -11.072 1.00 80.75 186 GLU A O 1
ATOM 1512 N N . GLY A 1 187 ? 14.026 14.102 -10.097 1.00 73.06 187 GLY A N 1
ATOM 1513 C CA . GLY A 1 187 ? 13.235 14.706 -11.186 1.00 73.06 187 GLY A CA 1
ATOM 1514 C C . GLY A 1 187 ? 11.790 14.187 -11.298 1.00 73.06 187 GLY A C 1
ATOM 1515 O O . GLY A 1 187 ? 11.085 14.520 -12.250 1.00 73.06 187 GLY A O 1
ATOM 1516 N N . GLY A 1 188 ? 11.361 13.376 -10.329 1.00 77.69 188 GLY A N 1
ATOM 1517 C CA . GLY A 1 188 ? 10.060 12.720 -10.219 1.00 77.69 188 GLY A CA 1
ATOM 1518 C C . GLY A 1 188 ? 10.183 11.456 -9.365 1.00 77.69 188 GLY A C 1
ATOM 1519 O O . GLY A 1 188 ? 11.291 11.007 -9.079 1.00 77.69 188 GLY A O 1
ATOM 1520 N N . PHE A 1 189 ? 9.062 10.859 -8.974 1.00 84.81 189 PHE A N 1
ATOM 1521 C CA . PHE A 1 189 ? 9.064 9.610 -8.214 1.00 84.81 189 PHE A CA 1
ATOM 1522 C C . PHE A 1 189 ? 9.265 8.411 -9.120 1.00 84.81 189 PHE A C 1
ATOM 1524 O O . PHE A 1 189 ? 8.621 8.310 -10.163 1.00 84.81 189 PHE A O 1
ATOM 1531 N N . HIS A 1 190 ? 10.105 7.466 -8.719 1.00 83.44 190 HIS A N 1
ATOM 1532 C CA . HIS A 1 190 ? 10.330 6.258 -9.504 1.00 83.44 190 HIS A CA 1
ATOM 1533 C C . HIS A 1 190 ? 10.806 5.074 -8.669 1.00 83.44 190 HIS A C 1
ATOM 1535 O O . HIS A 1 190 ? 11.298 5.196 -7.547 1.00 83.44 190 HIS A O 1
ATOM 1541 N N . ILE A 1 191 ? 10.704 3.901 -9.287 1.00 84.81 191 ILE A N 1
ATOM 1542 C CA . ILE A 1 191 ? 11.318 2.660 -8.828 1.00 84.81 191 ILE A CA 1
ATOM 1543 C C . ILE A 1 191 ? 12.464 2.339 -9.796 1.00 84.81 191 ILE A C 1
ATOM 1545 O O . ILE A 1 191 ? 12.240 2.257 -11.004 1.00 84.81 191 ILE A O 1
ATOM 1549 N N . GLN A 1 192 ? 13.688 2.199 -9.274 1.00 79.50 192 GLN A N 1
ATOM 1550 C CA . GLN A 1 192 ? 14.899 1.846 -10.039 1.00 79.50 192 GLN A CA 1
ATOM 1551 C C . GLN A 1 192 ? 15.139 2.666 -11.328 1.00 79.50 192 GLN A C 1
ATOM 1553 O O . GLN A 1 192 ? 15.589 2.126 -12.334 1.00 79.50 192 GLN A O 1
ATOM 1558 N N . ASN A 1 193 ? 14.825 3.965 -11.335 1.00 68.06 193 ASN A N 1
ATOM 1559 C CA . ASN A 1 193 ? 14.943 4.841 -12.514 1.00 68.06 193 ASN A CA 1
ATOM 1560 C C . ASN A 1 193 ? 14.192 4.363 -13.778 1.00 68.06 193 ASN A C 1
ATOM 1562 O O . ASN A 1 193 ? 14.453 4.8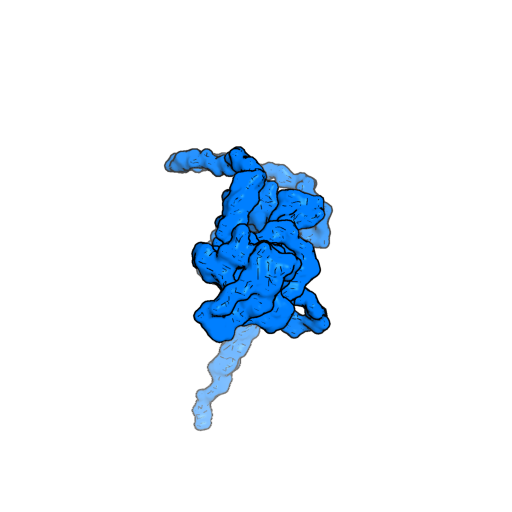62 -14.871 1.00 68.06 193 ASN A O 1
ATOM 1566 N N . PHE A 1 194 ? 13.253 3.415 -13.664 1.00 67.75 194 PHE A N 1
ATOM 1567 C CA . PHE A 1 194 ? 12.599 2.828 -14.837 1.00 67.75 194 PHE A CA 1
ATOM 1568 C C . PHE A 1 194 ? 11.564 3.770 -15.462 1.00 67.75 194 PHE A C 1
ATOM 1570 O O . PHE A 1 194 ? 11.532 3.984 -16.675 1.00 67.75 194 PHE A O 1
ATOM 1577 N N . ARG A 1 195 ? 10.705 4.346 -14.617 1.00 76.44 195 ARG A N 1
ATOM 1578 C CA . ARG A 1 195 ? 9.668 5.301 -15.009 1.00 76.44 195 ARG A CA 1
ATOM 1579 C C . ARG A 1 195 ? 9.497 6.348 -13.921 1.00 76.44 195 ARG A C 1
ATOM 1581 O O . ARG A 1 195 ? 9.282 5.993 -12.765 1.00 76.44 195 ARG A O 1
ATOM 1588 N N . GLN A 1 196 ? 9.558 7.611 -14.324 1.00 81.94 196 GLN A N 1
ATOM 1589 C CA . GLN A 1 196 ? 9.302 8.761 -13.466 1.00 81.94 196 GLN A CA 1
ATOM 1590 C C . GLN A 1 196 ? 7.823 9.127 -13.479 1.00 81.94 196 GLN A C 1
ATOM 1592 O O . GLN A 1 196 ? 7.170 9.112 -14.527 1.00 81.94 196 GLN A O 1
ATOM 1597 N N . PHE A 1 197 ? 7.323 9.478 -12.304 1.00 81.31 197 PHE A N 1
ATOM 1598 C CA . PHE A 1 197 ? 5.961 9.910 -12.070 1.00 81.31 197 PHE A CA 1
ATOM 1599 C C . PHE A 1 197 ? 5.962 11.266 -11.369 1.00 81.31 197 PHE A C 1
ATOM 1601 O O . PHE A 1 197 ? 6.793 11.501 -10.488 1.00 81.31 197 PHE A O 1
ATOM 1608 N N . PRO A 1 198 ? 5.015 12.151 -11.704 1.00 77.56 198 PRO A N 1
ATOM 1609 C CA . PRO A 1 198 ? 4.869 13.426 -11.026 1.00 77.56 198 PRO A CA 1
ATOM 1610 C C . PRO A 1 198 ? 4.556 13.261 -9.544 1.00 77.56 198 PRO A C 1
ATOM 1612 O O . PRO A 1 198 ? 5.063 14.044 -8.760 1.00 77.56 198 PRO A O 1
ATOM 1615 N N . THR A 1 199 ? 3.748 12.273 -9.145 1.00 83.44 199 THR A N 1
ATOM 1616 C CA . THR A 1 199 ? 3.314 12.063 -7.752 1.00 83.44 199 THR A CA 1
ATOM 1617 C C . THR A 1 199 ? 3.421 10.595 -7.336 1.00 83.44 199 THR A C 1
ATOM 1619 O O . THR A 1 199 ? 3.326 9.691 -8.173 1.00 83.44 199 THR A O 1
ATOM 1622 N N . ILE A 1 200 ? 3.543 10.336 -6.028 1.00 89.31 200 ILE A N 1
ATOM 1623 C CA . ILE A 1 200 ? 3.441 8.972 -5.476 1.00 89.31 200 ILE A CA 1
ATOM 1624 C C . ILE A 1 200 ? 2.090 8.336 -5.827 1.00 89.31 200 ILE A C 1
ATOM 1626 O O . ILE A 1 200 ? 2.032 7.152 -6.148 1.00 89.31 200 ILE A O 1
ATOM 1630 N N . GLY A 1 201 ? 1.002 9.114 -5.813 1.00 84.94 201 GLY A N 1
ATOM 1631 C CA . GLY A 1 201 ? -0.327 8.624 -6.186 1.00 84.94 201 GLY A CA 1
ATOM 1632 C C . GLY A 1 201 ? -0.371 8.055 -7.607 1.00 84.94 201 GLY A C 1
ATOM 1633 O O . GLY A 1 201 ? -0.893 6.960 -7.808 1.00 84.94 201 GLY A O 1
ATOM 1634 N N . GLU A 1 202 ? 0.231 8.749 -8.577 1.00 81.88 202 GLU A N 1
ATOM 1635 C CA . GLU A 1 202 ? 0.323 8.283 -9.968 1.00 81.88 202 GLU A CA 1
ATOM 1636 C C . GLU A 1 202 ? 1.222 7.055 -10.123 1.00 81.88 202 GLU A C 1
ATOM 1638 O O . GLU A 1 202 ? 0.865 6.123 -10.846 1.00 81.88 202 GLU A O 1
ATOM 1643 N N . LEU A 1 203 ? 2.349 7.018 -9.404 1.00 89.94 203 LEU A N 1
ATOM 1644 C CA . LEU A 1 203 ? 3.227 5.848 -9.364 1.00 89.94 203 LEU A CA 1
ATOM 1645 C C . LEU A 1 203 ? 2.455 4.610 -8.890 1.00 89.94 203 LEU A C 1
ATOM 1647 O O . LEU A 1 203 ? 2.495 3.560 -9.534 1.00 89.94 203 LEU A O 1
ATOM 1651 N N . ILE A 1 204 ? 1.716 4.732 -7.784 1.00 93.19 204 ILE A N 1
ATOM 1652 C CA . ILE A 1 204 ? 0.921 3.630 -7.234 1.00 93.19 204 ILE A CA 1
ATOM 1653 C C . ILE A 1 204 ? -0.208 3.240 -8.188 1.00 93.19 204 ILE A C 1
ATOM 1655 O O . ILE A 1 204 ? -0.379 2.052 -8.454 1.00 93.19 204 ILE A O 1
ATOM 1659 N N . ALA A 1 205 ? -0.935 4.208 -8.749 1.00 81.75 205 ALA A N 1
ATOM 1660 C CA . ALA A 1 205 ? -2.007 3.946 -9.711 1.00 81.75 205 ALA A CA 1
ATOM 1661 C C . ALA A 1 205 ? -1.509 3.173 -10.944 1.00 81.75 205 ALA A C 1
ATOM 1663 O O . ALA A 1 205 ? -2.191 2.279 -11.450 1.00 81.75 205 ALA A O 1
ATOM 1664 N N . TYR A 1 206 ? -0.288 3.456 -11.400 1.00 86.56 206 TYR A N 1
ATOM 1665 C CA . TYR A 1 206 ? 0.332 2.698 -12.477 1.00 86.56 206 TYR A CA 1
ATOM 1666 C C . TYR A 1 206 ? 0.602 1.242 -12.068 1.00 86.56 206 TYR A C 1
ATOM 1668 O O . TYR A 1 206 ? 0.106 0.329 -12.732 1.00 86.56 206 TYR A O 1
ATOM 1676 N N . TYR A 1 207 ? 1.296 0.991 -10.950 1.00 89.06 207 TYR A N 1
ATOM 1677 C CA . TYR A 1 207 ? 1.620 -0.379 -10.501 1.00 89.06 207 TYR A CA 1
ATOM 1678 C C . TYR A 1 207 ? 0.428 -1.161 -9.917 1.00 89.06 207 TYR A C 1
ATOM 1680 O O . TYR A 1 207 ? 0.528 -2.364 -9.673 1.00 89.06 207 TYR A O 1
ATOM 1688 N N . GLN A 1 208 ? -0.732 -0.525 -9.739 1.00 86.44 208 GLN A N 1
ATOM 1689 C CA . GLN A 1 208 ? -2.005 -1.230 -9.546 1.00 86.44 208 GLN A CA 1
ATOM 1690 C C . GLN A 1 208 ? -2.438 -1.987 -10.815 1.00 86.44 208 GLN A C 1
ATOM 1692 O O . GLN A 1 208 ? -3.142 -2.995 -10.734 1.00 86.44 208 GLN A O 1
ATOM 1697 N N . THR A 1 209 ? -1.999 -1.537 -11.996 1.00 78.38 209 THR A N 1
ATOM 1698 C CA . THR A 1 209 ? -2.373 -2.125 -13.296 1.00 78.38 209 THR A CA 1
ATOM 1699 C C . THR A 1 209 ? -1.203 -2.789 -14.023 1.00 78.38 209 THR A C 1
ATOM 1701 O O . THR A 1 209 ? -1.414 -3.789 -14.719 1.00 78.38 209 THR A O 1
ATOM 1704 N N . ALA A 1 210 ? 0.021 -2.303 -13.819 1.00 81.56 210 ALA A N 1
ATOM 1705 C CA . ALA A 1 210 ? 1.263 -2.847 -14.353 1.00 81.56 210 ALA A CA 1
ATOM 1706 C C . ALA A 1 210 ? 1.979 -3.728 -13.321 1.00 81.56 210 ALA A C 1
ATOM 1708 O O . ALA A 1 210 ? 1.954 -3.453 -12.124 1.00 81.56 210 ALA A O 1
ATOM 1709 N N . SER A 1 211 ? 2.613 -4.805 -13.788 1.00 85.06 211 SER A N 1
ATOM 1710 C CA . SER A 1 211 ? 3.382 -5.699 -12.916 1.00 85.06 211 SER A CA 1
ATOM 1711 C C . SER A 1 211 ? 4.697 -5.048 -12.497 1.00 85.06 211 SER A C 1
ATOM 1713 O O . SER A 1 211 ? 5.396 -4.475 -13.331 1.00 85.06 211 SER A O 1
ATOM 1715 N N . ILE A 1 212 ? 5.066 -5.210 -11.226 1.00 85.94 212 ILE A N 1
ATOM 1716 C CA . ILE A 1 212 ? 6.343 -4.769 -10.648 1.00 85.94 212 ILE A CA 1
ATOM 1717 C C . ILE A 1 212 ? 7.536 -5.465 -11.323 1.00 85.94 212 ILE A C 1
ATOM 1719 O O . ILE A 1 212 ? 8.664 -4.980 -11.212 1.00 85.94 212 ILE A O 1
ATOM 1723 N N . LYS A 1 213 ? 7.312 -6.533 -12.108 1.00 82.62 213 LYS A N 1
ATOM 1724 C CA . LYS A 1 213 ? 8.386 -7.211 -12.844 1.00 82.62 213 LYS A CA 1
ATOM 1725 C C . LYS A 1 213 ? 9.166 -6.327 -13.800 1.00 82.62 213 LYS A C 1
ATOM 1727 O O . LYS A 1 213 ? 10.293 -6.664 -14.142 1.00 82.62 213 LYS A O 1
ATOM 1732 N N . GLU A 1 214 ? 8.569 -5.221 -14.246 1.00 78.12 214 GLU A N 1
ATOM 1733 C CA . GLU A 1 214 ? 9.273 -4.253 -15.089 1.00 78.12 214 GLU A CA 1
ATOM 1734 C C . GLU A 1 214 ? 10.453 -3.594 -14.363 1.00 78.12 214 GLU A C 1
ATOM 1736 O O . GLU A 1 214 ? 11.409 -3.185 -15.013 1.00 78.12 214 GLU A O 1
ATOM 1741 N N . CYS A 1 215 ? 10.402 -3.546 -13.028 1.00 77.31 215 CYS A N 1
ATOM 1742 C CA . CYS A 1 215 ? 11.506 -3.118 -12.177 1.00 77.31 215 CYS A CA 1
ATOM 1743 C C . CYS A 1 215 ? 12.267 -4.300 -11.569 1.00 77.31 215 CYS A C 1
ATOM 1745 O O . CYS A 1 215 ? 13.463 -4.205 -11.339 1.00 77.31 215 CYS A O 1
ATOM 1747 N N . PHE A 1 216 ? 11.599 -5.417 -11.274 1.00 77.12 216 PHE A N 1
ATOM 1748 C CA . PHE A 1 216 ? 12.224 -6.557 -10.601 1.00 77.12 216 PHE A CA 1
ATOM 1749 C C . PHE A 1 216 ? 11.744 -7.873 -11.207 1.00 77.12 216 PHE A C 1
ATOM 1751 O O . PHE A 1 216 ? 10.688 -8.360 -10.824 1.00 77.12 216 PHE A O 1
ATOM 1758 N N . GLU A 1 217 ? 12.525 -8.493 -12.094 1.00 67.06 217 GLU A N 1
ATOM 1759 C CA . GLU A 1 217 ? 12.116 -9.687 -12.862 1.00 67.06 217 GLU A CA 1
ATOM 1760 C C . GLU A 1 217 ? 11.539 -10.831 -11.999 1.00 67.06 217 GLU A C 1
ATOM 1762 O O . GLU A 1 217 ? 10.641 -11.550 -12.431 1.00 67.06 217 GLU A O 1
ATOM 1767 N N . ASN A 1 218 ? 11.976 -10.938 -10.741 1.00 67.38 218 ASN A N 1
ATOM 1768 C CA . ASN A 1 218 ? 11.509 -11.948 -9.789 1.00 67.38 218 ASN A CA 1
ATOM 1769 C C . ASN A 1 218 ? 10.184 -11.616 -9.082 1.00 67.38 218 ASN A C 1
ATOM 1771 O O . ASN A 1 218 ? 9.725 -12.435 -8.294 1.00 67.38 218 ASN A O 1
ATOM 1775 N N . PHE A 1 219 ? 9.581 -10.446 -9.311 1.00 76.69 219 PHE A N 1
ATOM 1776 C CA . PHE A 1 219 ? 8.346 -9.987 -8.662 1.00 76.69 219 PHE A CA 1
ATOM 1777 C C . PHE A 1 219 ? 7.240 -9.740 -9.695 1.00 76.69 219 PHE A C 1
ATOM 1779 O O . PHE A 1 219 ? 6.837 -8.599 -9.934 1.00 76.69 219 PHE A O 1
ATOM 1786 N N . ASP A 1 220 ? 6.720 -10.811 -10.305 1.00 83.94 220 ASP A N 1
ATOM 1787 C CA . ASP A 1 220 ? 5.564 -10.719 -11.209 1.00 83.94 220 ASP A CA 1
ATOM 1788 C C . ASP A 1 220 ? 4.247 -10.592 -10.435 1.00 83.94 220 ASP A C 1
ATOM 1790 O O . ASP A 1 220 ? 3.439 -11.514 -10.355 1.00 83.94 220 ASP A O 1
ATOM 1794 N N . THR A 1 221 ? 4.046 -9.427 -9.825 1.00 84.50 221 THR A N 1
ATOM 1795 C CA . THR A 1 221 ? 2.812 -9.077 -9.126 1.00 84.50 221 THR A CA 1
ATOM 1796 C C . THR A 1 221 ? 2.470 -7.608 -9.315 1.00 84.50 221 THR A C 1
ATOM 1798 O O . THR A 1 221 ? 3.307 -6.792 -9.700 1.00 84.50 221 THR A O 1
ATOM 1801 N N . LYS A 1 222 ? 1.216 -7.267 -9.040 1.00 90.12 222 LYS A N 1
ATOM 1802 C CA . LYS A 1 222 ? 0.692 -5.900 -9.071 1.00 90.12 222 LYS A CA 1
ATOM 1803 C C . LYS A 1 222 ? 0.341 -5.463 -7.652 1.00 90.12 222 LYS A C 1
ATOM 1805 O O . LYS A 1 222 ? 0.112 -6.294 -6.775 1.00 90.12 222 LYS A O 1
ATOM 1810 N N . LEU A 1 223 ? 0.224 -4.161 -7.434 1.00 91.69 223 LEU A N 1
ATOM 1811 C CA . LEU A 1 223 ? -0.256 -3.594 -6.175 1.00 91.69 223 LEU A CA 1
ATOM 1812 C C . LEU A 1 223 ? -1.791 -3.690 -6.123 1.00 91.69 223 LEU A C 1
ATOM 1814 O O . LEU A 1 223 ? -2.495 -2.751 -6.460 1.00 91.69 223 LEU A O 1
ATOM 1818 N N . LEU A 1 224 ? -2.339 -4.851 -5.771 1.00 86.12 224 LEU A N 1
ATOM 1819 C CA . LEU A 1 224 ? -3.763 -5.162 -5.963 1.00 86.12 224 LEU A CA 1
ATOM 1820 C C . LEU A 1 224 ? -4.665 -4.732 -4.803 1.00 86.12 224 LEU A C 1
ATOM 1822 O O . LEU A 1 224 ? -5.800 -4.306 -5.018 1.00 86.12 224 LEU A O 1
ATOM 1826 N N . ARG A 1 225 ? -4.211 -4.923 -3.562 1.00 89.25 225 ARG A N 1
ATOM 1827 C CA . ARG A 1 225 ? -5.037 -4.754 -2.352 1.00 89.25 225 ARG A CA 1
ATOM 1828 C C . ARG A 1 225 ? -4.224 -4.120 -1.239 1.00 89.25 225 ARG A C 1
ATOM 1830 O O . ARG A 1 225 ? -3.012 -4.230 -1.233 1.00 89.25 225 ARG A O 1
ATOM 1837 N N . TYR A 1 226 ? -4.881 -3.512 -0.262 1.00 91.75 226 TYR A N 1
ATOM 1838 C CA . TYR A 1 226 ? -4.210 -2.907 0.887 1.00 91.75 226 TYR A CA 1
ATOM 1839 C C . TYR A 1 226 ? -4.959 -3.217 2.188 1.00 91.75 226 TYR A C 1
ATOM 1841 O O . TYR A 1 226 ? -6.184 -3.397 2.166 1.00 91.75 226 TYR A O 1
ATOM 1849 N N . PRO A 1 227 ? -4.254 -3.316 3.330 1.00 86.31 227 PRO A N 1
ATOM 1850 C CA . PRO A 1 227 ? -4.903 -3.425 4.627 1.00 86.31 227 PRO A CA 1
ATOM 1851 C C . PRO A 1 227 ? -5.625 -2.116 4.959 1.00 86.31 227 PRO A C 1
ATOM 1853 O O . PRO A 1 227 ? -5.153 -1.023 4.638 1.00 86.31 227 PRO A O 1
ATOM 1856 N N . LYS A 1 228 ? -6.783 -2.223 5.617 1.00 80.38 228 LYS A N 1
ATOM 1857 C CA . LYS A 1 228 ? -7.490 -1.047 6.136 1.00 80.38 228 LYS A CA 1
ATOM 1858 C C . LYS A 1 228 ? -6.636 -0.396 7.227 1.00 80.38 228 LYS A C 1
ATOM 1860 O O . LYS A 1 228 ? -6.096 -1.112 8.067 1.00 80.38 228 LYS A O 1
ATOM 1865 N N . LYS A 1 229 ? -6.542 0.938 7.231 1.00 76.50 229 LYS A N 1
ATOM 1866 C CA . LYS A 1 229 ? -5.939 1.673 8.351 1.00 76.50 229 LYS A CA 1
ATOM 1867 C C . LYS A 1 229 ? -6.777 1.409 9.600 1.00 76.50 229 LYS A C 1
ATOM 1869 O O . LYS A 1 229 ? -7.979 1.671 9.593 1.00 76.50 229 LYS A O 1
ATOM 1874 N N . VAL A 1 230 ? -6.147 0.900 10.649 1.00 80.31 230 VAL A N 1
ATOM 1875 C CA . VAL A 1 230 ? -6.773 0.760 11.962 1.00 80.31 230 VAL A CA 1
ATOM 1876 C C . VAL A 1 230 ? -6.199 1.855 12.848 1.00 80.31 230 VAL A C 1
ATOM 1878 O O . VAL A 1 230 ? -4.990 1.906 13.050 1.00 80.31 230 VAL A O 1
ATOM 1881 N N . LYS A 1 231 ? -7.047 2.762 13.338 1.00 83.38 231 LYS A N 1
ATOM 1882 C CA . LYS A 1 231 ? -6.621 3.846 14.238 1.00 83.38 231 LYS A CA 1
ATOM 1883 C C . LYS A 1 231 ? -6.848 3.413 15.677 1.00 83.38 231 LYS A C 1
ATOM 1885 O O . LYS A 1 231 ? -7.960 3.027 16.000 1.00 83.38 231 LYS A O 1
ATOM 1890 N N . THR A 1 232 ? -5.868 3.516 16.562 1.00 87.75 232 THR A N 1
ATOM 1891 C CA . THR A 1 232 ? -6.120 3.304 17.998 1.00 87.75 232 THR A CA 1
ATOM 1892 C C . THR A 1 232 ? -6.541 4.622 18.639 1.00 87.75 232 THR A C 1
ATOM 1894 O O . THR A 1 232 ? -5.871 5.637 18.470 1.00 87.75 232 THR A O 1
ATOM 1897 N N . MET A 1 233 ? -7.664 4.621 19.356 1.00 91.94 233 MET A N 1
ATOM 1898 C CA . MET A 1 233 ? -8.170 5.775 20.099 1.00 91.94 233 MET A CA 1
ATOM 1899 C C . MET A 1 233 ? -8.540 5.372 21.523 1.00 91.94 233 MET A C 1
ATOM 1901 O O . MET A 1 233 ? -9.077 4.291 21.757 1.00 91.94 233 MET A O 1
ATOM 1905 N N . THR A 1 234 ? -8.316 6.269 22.480 1.00 95.19 234 THR A N 1
ATOM 1906 C CA . THR A 1 234 ? -8.816 6.102 23.847 1.00 95.19 234 THR A CA 1
ATOM 1907 C C . THR A 1 234 ? -10.284 6.518 23.909 1.00 95.19 234 THR A C 1
ATOM 1909 O O . THR A 1 234 ? -10.637 7.642 23.542 1.00 95.19 234 THR A O 1
ATOM 1912 N N . ALA A 1 235 ? -11.154 5.627 24.383 1.00 95.62 235 ALA A N 1
ATOM 1913 C CA . ALA A 1 235 ? -12.557 5.941 24.613 1.00 95.62 235 ALA A CA 1
ATOM 1914 C C 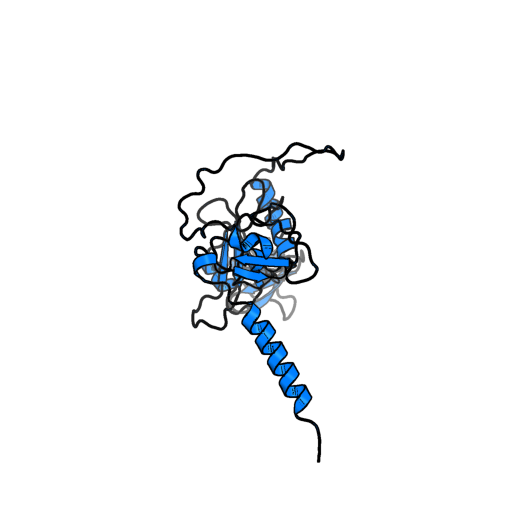. ALA A 1 235 ? -12.677 7.043 25.675 1.00 95.62 235 ALA A C 1
ATOM 1916 O O . ALA A 1 235 ? -12.159 6.912 26.782 1.00 95.62 235 ALA A O 1
ATOM 1917 N N . LYS A 1 236 ? -13.382 8.132 25.365 1.00 96.44 236 LYS A N 1
ATOM 1918 C CA . LYS A 1 236 ? -13.618 9.231 26.318 1.00 96.44 236 LYS A CA 1
ATOM 1919 C C . LYS A 1 236 ? -14.845 8.991 27.189 1.00 96.44 236 LYS A C 1
ATOM 1921 O O . LYS A 1 236 ? -14.997 9.616 28.233 1.00 96.44 236 LYS A O 1
ATOM 1926 N N . LYS A 1 237 ? -15.736 8.113 26.736 1.00 95.81 237 LYS A N 1
ATOM 1927 C CA . LYS A 1 237 ? -16.991 7.762 27.398 1.00 95.81 237 LYS A CA 1
ATOM 1928 C C . LYS A 1 237 ? -17.201 6.257 27.331 1.00 95.81 237 LYS A C 1
ATOM 1930 O O . LYS A 1 237 ? -16.643 5.585 26.464 1.00 95.81 237 LYS A O 1
ATOM 1935 N N . ASP A 1 238 ? -18.035 5.755 28.227 1.00 95.38 238 ASP A N 1
ATOM 1936 C CA . ASP A 1 238 ? -18.467 4.362 28.217 1.00 95.38 238 ASP A CA 1
ATOM 1937 C C . ASP A 1 238 ? -19.218 4.014 26.924 1.00 95.38 238 ASP A C 1
ATOM 1939 O O . ASP A 1 238 ? -19.867 4.863 26.301 1.00 95.38 238 ASP A O 1
ATOM 1943 N N . ALA A 1 239 ? -19.138 2.744 26.526 1.00 92.94 239 ALA A N 1
ATOM 1944 C CA . ALA A 1 239 ? -19.894 2.228 25.397 1.00 92.94 239 ALA A CA 1
ATOM 1945 C C . ALA A 1 239 ? -21.401 2.285 25.670 1.00 92.94 239 ALA A C 1
ATOM 1947 O O . ALA A 1 239 ? -21.877 1.825 26.711 1.00 92.94 239 ALA A O 1
ATOM 1948 N N . ILE A 1 240 ? -22.157 2.782 24.692 1.00 91.75 240 ILE A N 1
ATOM 1949 C CA . ILE A 1 240 ? -23.620 2.758 24.709 1.00 91.75 240 ILE A CA 1
ATOM 1950 C C . ILE A 1 240 ? -24.090 1.633 23.788 1.00 91.75 240 ILE A C 1
ATOM 1952 O O . ILE A 1 240 ? -23.812 1.635 22.588 1.00 91.75 240 ILE A O 1
ATOM 1956 N N . MET A 1 241 ? -24.816 0.675 24.359 1.00 89.38 241 MET A N 1
ATOM 1957 C CA . MET A 1 241 ? -25.354 -0.472 23.633 1.00 89.38 241 MET A CA 1
ATOM 1958 C C . MET A 1 241 ? -26.682 -0.097 22.977 1.00 89.38 241 MET A C 1
ATOM 1960 O O . MET A 1 241 ? -27.646 0.208 23.672 1.00 89.38 241 MET A O 1
ATOM 1964 N N . PHE A 1 242 ? -26.744 -0.147 21.648 1.00 86.25 242 PHE A N 1
ATOM 1965 C CA . PHE A 1 242 ? -27.975 0.110 20.887 1.00 86.25 242 PHE A CA 1
ATOM 1966 C C . PHE A 1 242 ? -28.447 -1.106 20.078 1.00 86.25 242 PHE A C 1
ATOM 1968 O O . PHE A 1 242 ? -29.588 -1.142 19.627 1.00 86.25 242 PHE A O 1
ATOM 1975 N N . ASN A 1 243 ? -27.594 -2.117 19.896 1.00 87.06 243 ASN A N 1
ATOM 1976 C CA . ASN A 1 243 ? -27.968 -3.431 19.382 1.00 87.06 243 ASN A CA 1
ATOM 1977 C C . ASN A 1 243 ? -26.943 -4.502 19.803 1.00 87.06 243 ASN A C 1
ATOM 1979 O O . ASN A 1 243 ? -25.932 -4.210 20.443 1.00 87.06 243 ASN A O 1
ATOM 1983 N N . SER A 1 244 ? -27.190 -5.754 19.414 1.00 88.62 244 SER A N 1
ATOM 1984 C CA . SER A 1 244 ? -26.331 -6.904 19.730 1.00 88.62 244 SER A CA 1
ATOM 1985 C C . SER A 1 244 ? -24.961 -6.898 19.042 1.00 88.62 244 SER A C 1
ATOM 1987 O O . SER A 1 244 ? -24.096 -7.684 19.420 1.00 88.62 244 SER A O 1
ATOM 1989 N N . LYS A 1 245 ? -24.741 -6.035 18.043 1.00 90.50 245 LYS A N 1
ATOM 1990 C CA . LYS A 1 245 ? -23.447 -5.879 17.361 1.00 90.50 245 LYS A CA 1
ATOM 1991 C C . LYS A 1 245 ? -22.534 -4.884 18.074 1.00 90.50 245 LYS A C 1
ATOM 1993 O O . LYS A 1 245 ? -21.393 -4.730 17.648 1.00 90.50 245 LYS A O 1
ATOM 1998 N N . CYS A 1 246 ? -23.010 -4.181 19.102 1.00 92.31 246 CYS A N 1
ATOM 1999 C CA . CYS A 1 246 ? -22.191 -3.233 19.844 1.00 92.31 246 CYS A CA 1
ATOM 2000 C C . CYS A 1 246 ? -21.117 -3.944 20.677 1.00 92.31 246 CYS A C 1
ATOM 2002 O O . CYS A 1 246 ? -21.340 -5.040 21.193 1.00 92.31 246 CYS A O 1
ATOM 2004 N N . VAL A 1 247 ? -19.958 -3.306 20.838 1.00 93.81 247 VAL A N 1
ATOM 2005 C CA . VAL A 1 247 ? -18.920 -3.781 21.764 1.00 93.81 247 VAL A CA 1
ATOM 2006 C C . VAL A 1 247 ? -18.943 -2.992 23.064 1.00 93.81 247 VAL A C 1
ATOM 2008 O O . VAL A 1 247 ? -19.159 -1.783 23.072 1.00 93.81 247 VAL A O 1
ATOM 2011 N N . HIS A 1 248 ? -18.690 -3.687 24.171 1.00 94.44 248 HIS A N 1
ATOM 2012 C CA . HIS A 1 248 ? -18.566 -3.071 25.485 1.00 94.44 248 HIS A CA 1
ATOM 2013 C C . HIS A 1 248 ? -17.144 -2.567 25.722 1.00 94.44 248 HIS A C 1
ATOM 2015 O O . HIS A 1 248 ? -16.182 -3.307 25.531 1.00 94.44 248 HIS A O 1
ATOM 2021 N N . PHE A 1 249 ? -17.038 -1.336 26.211 1.00 95.25 249 PHE A N 1
ATOM 2022 C CA . PHE A 1 249 ? -15.810 -0.723 26.706 1.00 95.25 249 PHE A CA 1
ATOM 2023 C C . PHE A 1 249 ? -16.155 0.386 27.708 1.00 95.25 249 PHE A C 1
ATOM 2025 O O . PHE A 1 249 ? -17.298 0.850 27.779 1.00 95.25 249 PHE A O 1
ATOM 2032 N N . LYS A 1 250 ? -15.166 0.794 28.496 1.00 96.50 250 LYS A N 1
ATOM 2033 C CA . LYS A 1 250 ? -15.243 1.889 29.465 1.00 96.50 250 LYS A CA 1
ATOM 2034 C C . LYS A 1 250 ? -14.416 3.081 29.007 1.00 96.50 250 LYS A C 1
ATOM 2036 O O . LYS A 1 250 ? -13.468 2.924 28.233 1.00 96.50 250 LYS A O 1
ATOM 2041 N N . ALA A 1 251 ? -14.762 4.263 29.510 1.00 96.31 251 ALA A N 1
ATOM 2042 C CA . ALA A 1 251 ? -13.905 5.433 29.381 1.00 96.31 251 ALA A CA 1
ATOM 2043 C C . ALA A 1 251 ? -12.476 5.096 29.854 1.00 96.31 251 ALA A C 1
ATOM 2045 O O . ALA A 1 251 ? -12.284 4.434 30.874 1.00 96.31 251 ALA A O 1
ATOM 2046 N N . GLY A 1 252 ? -11.478 5.514 29.078 1.00 94.56 252 GLY A N 1
ATOM 2047 C CA . GLY A 1 252 ? -10.065 5.202 29.284 1.00 94.56 252 GLY A CA 1
ATOM 2048 C C . GLY A 1 252 ? -9.570 3.929 28.589 1.00 94.56 252 GLY A C 1
ATOM 2049 O O . GLY A 1 252 ? -8.363 3.722 28.530 1.00 94.56 252 GLY A O 1
ATOM 2050 N N . ASN A 1 253 ? -10.442 3.077 28.038 1.00 95.88 253 ASN A N 1
ATOM 2051 C CA . ASN A 1 253 ? -9.986 1.915 27.267 1.00 95.88 253 ASN A CA 1
ATOM 2052 C C . ASN A 1 253 ? -9.402 2.330 25.912 1.00 95.88 253 ASN A C 1
ATOM 2054 O O . ASN A 1 253 ? -9.952 3.199 25.234 1.00 95.88 253 ASN A O 1
ATOM 2058 N N . GLU A 1 254 ? -8.328 1.66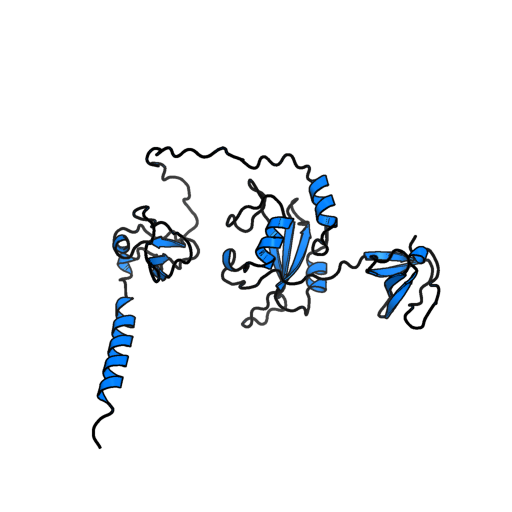3 25.491 1.00 95.25 254 GLU A N 1
ATOM 2059 C CA . GLU A 1 254 ? -7.826 1.756 24.121 1.00 95.25 254 GLU A CA 1
ATOM 2060 C C . GLU A 1 254 ? -8.662 0.874 23.195 1.00 95.25 254 GLU A C 1
ATOM 2062 O O . GLU A 1 254 ? -8.865 -0.317 23.443 1.00 95.25 254 GLU A O 1
ATOM 2067 N N . VAL A 1 255 ? -9.164 1.479 22.125 1.00 94.75 255 VAL A N 1
ATOM 2068 C CA . VAL A 1 255 ? -10.053 0.842 21.160 1.00 94.75 255 VAL A CA 1
ATOM 2069 C C . VAL A 1 255 ? -9.509 1.086 19.760 1.00 94.75 255 VAL A C 1
ATOM 2071 O O . VAL A 1 255 ? -9.188 2.211 19.378 1.00 94.75 255 VAL A O 1
ATOM 2074 N N . LYS A 1 256 ? -9.426 0.023 18.969 1.00 90.62 256 LYS A N 1
ATOM 2075 C CA . LYS A 1 256 ? -9.016 0.079 17.566 1.00 90.62 256 LYS A CA 1
ATOM 2076 C C . LYS A 1 256 ? -10.218 0.410 16.684 1.00 90.62 256 LYS A C 1
ATOM 2078 O O . LYS A 1 256 ? -11.198 -0.320 16.670 1.00 90.62 256 LYS A O 1
ATOM 2083 N N . ILE A 1 257 ? -10.152 1.481 15.914 1.00 89.06 257 ILE A N 1
ATOM 2084 C CA . ILE A 1 257 ? -11.174 1.935 14.974 1.00 89.06 257 ILE A CA 1
ATOM 2085 C C . ILE A 1 257 ? -10.848 1.379 13.586 1.00 89.06 257 ILE A C 1
ATOM 2087 O O . ILE A 1 257 ? -9.850 1.753 12.972 1.00 89.06 257 ILE A O 1
ATOM 2091 N N . TRP A 1 258 ? -11.703 0.486 13.093 1.00 81.62 258 TRP A N 1
ATOM 2092 C CA . TRP A 1 258 ? -11.591 -0.157 11.780 1.00 81.62 258 TRP A CA 1
ATOM 2093 C C . TRP A 1 258 ? -12.301 0.615 10.662 1.00 81.62 258 TRP A C 1
ATOM 2095 O O . TRP A 1 258 ? -11.988 0.432 9.484 1.00 81.62 258 TRP A O 1
ATOM 2105 N N . SER A 1 259 ? -13.306 1.425 11.005 1.00 79.50 259 SER A N 1
ATOM 2106 C CA . SER A 1 259 ? -14.006 2.294 10.058 1.00 79.50 259 SER A CA 1
ATOM 2107 C C . SER A 1 259 ? -14.667 3.462 10.780 1.00 79.50 259 SER A C 1
ATOM 2109 O O . SER A 1 259 ? -15.486 3.243 11.671 1.00 79.50 259 SER A O 1
ATOM 2111 N N . ASP A 1 260 ? -14.333 4.678 10.351 1.00 78.44 260 ASP A N 1
ATOM 2112 C CA . ASP A 1 260 ? -14.837 5.962 10.855 1.00 78.44 260 ASP A CA 1
ATOM 2113 C C . ASP A 1 260 ? -15.594 6.776 9.784 1.00 78.44 260 ASP A C 1
ATOM 2115 O O . ASP A 1 260 ? -15.887 7.952 9.980 1.00 78.44 260 ASP A O 1
ATOM 2119 N N . LEU A 1 261 ? -15.933 6.149 8.648 1.00 72.12 261 LEU A N 1
ATOM 2120 C CA . LEU A 1 261 ? -16.574 6.816 7.503 1.00 72.12 261 LEU A CA 1
ATOM 2121 C C . LEU A 1 261 ? -17.981 7.338 7.816 1.00 72.12 261 LEU A C 1
ATOM 2123 O O . LEU A 1 261 ? -18.424 8.319 7.225 1.00 72.12 261 LEU A O 1
ATOM 2127 N N . ASN A 1 262 ? -18.701 6.664 8.713 1.00 76.19 262 ASN A N 1
ATOM 2128 C CA . ASN A 1 262 ? -20.002 7.119 9.176 1.00 76.19 262 ASN A CA 1
ATOM 2129 C C . ASN A 1 262 ? -19.801 8.043 10.395 1.00 76.19 262 ASN A C 1
ATOM 2131 O O . ASN A 1 262 ? -19.088 7.667 11.321 1.00 76.19 262 ASN A O 1
ATOM 2135 N N . PRO A 1 263 ? -20.405 9.241 10.428 1.00 81.50 263 PRO A N 1
ATOM 2136 C CA . PRO A 1 263 ? -20.155 10.226 11.483 1.00 81.50 263 PRO A CA 1
ATOM 2137 C C . PRO A 1 263 ? -20.701 9.838 12.868 1.00 81.50 263 PRO A C 1
ATOM 2139 O O . PRO A 1 263 ? -20.267 10.438 13.861 1.00 81.50 263 PRO A O 1
ATOM 2142 N N . ASP A 1 264 ? -21.608 8.856 12.925 1.00 84.75 264 ASP A N 1
ATOM 2143 C CA . ASP A 1 264 ? -22.374 8.466 14.112 1.00 84.75 264 ASP A CA 1
ATOM 2144 C C . ASP A 1 264 ? -21.998 7.080 14.641 1.00 84.75 264 ASP A C 1
ATOM 2146 O O . ASP A 1 264 ? -21.933 6.891 15.856 1.00 84.75 264 ASP A O 1
ATOM 2150 N N . ILE A 1 265 ? -21.740 6.108 13.759 1.00 87.50 265 ILE A N 1
ATOM 2151 C CA . ILE A 1 265 ? -21.466 4.711 14.126 1.00 87.50 265 ILE A CA 1
ATOM 2152 C C . ILE A 1 265 ? -20.178 4.234 13.467 1.00 87.50 265 ILE A C 1
ATOM 2154 O O . ILE A 1 265 ? -20.067 4.192 12.244 1.00 87.50 265 ILE A O 1
ATOM 2158 N N . TRP A 1 266 ? -19.226 3.800 14.282 1.00 90.69 266 TRP A N 1
ATOM 2159 C CA . TRP A 1 266 ? -17.933 3.283 13.847 1.00 90.69 266 TRP A CA 1
ATOM 2160 C C . TRP A 1 266 ? -17.840 1.777 14.066 1.00 90.69 266 TRP A C 1
ATOM 2162 O O . TRP A 1 266 ? -18.439 1.233 14.997 1.00 90.69 266 TRP A O 1
ATOM 2172 N N . THR A 1 267 ? -17.058 1.103 13.223 1.00 89.00 267 THR A N 1
ATOM 2173 C CA . THR A 1 267 ? -16.653 -0.288 13.468 1.00 89.00 267 THR A CA 1
ATOM 2174 C C . THR A 1 267 ? -15.370 -0.268 14.272 1.00 89.00 267 THR A C 1
ATOM 2176 O O . THR A 1 267 ? -14.390 0.347 13.847 1.00 89.00 267 THR A O 1
ATOM 2179 N N . VAL A 1 268 ? -15.363 -0.942 15.416 1.00 92.62 268 VAL A N 1
ATOM 2180 C CA . VAL A 1 268 ? -14.259 -0.898 16.369 1.00 92.62 268 VAL A CA 1
ATOM 2181 C C . VAL A 1 268 ? -13.925 -2.286 16.919 1.00 92.62 268 VAL A C 1
ATOM 2183 O O . VAL A 1 268 ? -14.749 -3.198 16.878 1.00 92.62 268 VAL A O 1
ATOM 2186 N N . GLU A 1 269 ? -12.714 -2.442 17.437 1.00 92.06 269 GLU A N 1
ATOM 2187 C CA . GLU A 1 269 ? -12.191 -3.644 18.076 1.00 92.06 269 GLU A CA 1
ATOM 2188 C C . GLU A 1 269 ? -11.668 -3.314 19.472 1.00 92.06 269 GLU A C 1
ATOM 2190 O O . GLU A 1 269 ? -10.893 -2.372 19.654 1.00 92.06 269 GLU A O 1
ATOM 2195 N N . ILE A 1 270 ? -12.070 -4.122 20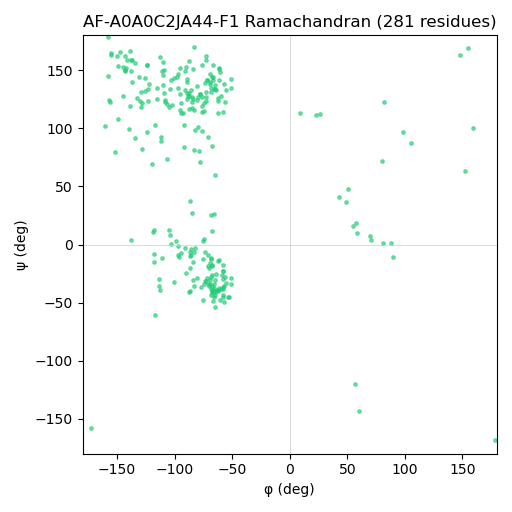.451 1.00 93.06 270 ILE A N 1
ATOM 2196 C CA . ILE A 1 270 ? -11.502 -4.120 21.799 1.00 93.06 270 ILE A CA 1
ATOM 2197 C C . ILE A 1 270 ? -11.193 -5.558 22.224 1.00 93.06 270 ILE A C 1
ATOM 2199 O O . ILE A 1 270 ? -12.049 -6.448 22.158 1.00 93.06 270 ILE A O 1
ATOM 2203 N N . GLY A 1 271 ? -9.945 -5.804 22.632 1.00 88.25 271 GLY A N 1
ATOM 2204 C CA . GLY A 1 271 ? -9.438 -7.164 22.820 1.00 88.25 271 GLY A CA 1
ATOM 2205 C C . GLY A 1 271 ? -9.590 -7.976 21.530 1.00 88.25 271 GLY A C 1
ATOM 2206 O O . GLY A 1 271 ? -9.081 -7.575 20.493 1.00 88.25 271 GLY A O 1
ATOM 2207 N N . ASN A 1 272 ? -10.348 -9.075 21.583 1.00 86.12 272 ASN A N 1
ATOM 2208 C CA . ASN A 1 272 ? -10.619 -9.945 20.427 1.00 86.12 272 ASN A CA 1
ATOM 2209 C C . ASN A 1 272 ? -12.036 -9.772 19.846 1.00 86.12 272 ASN A C 1
ATOM 2211 O O . ASN A 1 272 ? -12.503 -10.626 19.091 1.00 86.12 272 ASN A O 1
ATOM 2215 N N . LYS A 1 273 ? -12.771 -8.721 20.235 1.00 89.69 273 LYS A N 1
ATOM 2216 C CA . LYS A 1 273 ? -14.150 -8.488 19.782 1.00 89.69 273 LYS A CA 1
ATOM 2217 C C . LYS A 1 273 ? -14.206 -7.316 18.817 1.00 89.69 273 LYS A C 1
ATOM 2219 O O . LYS A 1 273 ? -13.833 -6.210 19.192 1.00 89.69 273 LYS A O 1
ATOM 2224 N N . ILE A 1 274 ? -14.747 -7.557 17.625 1.00 91.44 274 ILE A N 1
ATOM 2225 C CA . ILE A 1 274 ? -15.056 -6.530 16.624 1.00 91.44 274 ILE A CA 1
ATOM 2226 C C . ILE A 1 274 ? -16.565 -6.281 16.628 1.00 91.44 274 ILE A C 1
ATOM 2228 O O . ILE A 1 274 ? -17.351 -7.228 16.592 1.00 91.44 274 ILE A O 1
ATOM 2232 N N . GLY A 1 275 ? -16.975 -5.017 16.633 1.00 91.88 275 GLY A N 1
ATOM 2233 C CA . GLY A 1 275 ? -18.380 -4.641 16.522 1.00 91.88 275 GLY A CA 1
ATOM 2234 C C . GLY A 1 275 ? -18.578 -3.141 16.365 1.00 91.88 275 GLY A C 1
ATOM 2235 O O . GLY A 1 275 ? -17.692 -2.436 15.891 1.00 91.88 275 GLY A O 1
ATOM 2236 N N . LEU A 1 276 ? -19.766 -2.657 16.705 1.00 93.62 276 LEU A N 1
ATOM 2237 C CA . LEU A 1 276 ? -20.170 -1.269 16.505 1.00 93.62 276 LEU A CA 1
ATOM 2238 C C . LEU A 1 276 ? -19.983 -0.436 17.777 1.00 93.62 276 LEU A C 1
ATOM 2240 O O . LEU A 1 276 ? -20.189 -0.917 18.892 1.00 93.62 276 LEU A O 1
ATOM 2244 N N . ALA A 1 277 ? -19.656 0.837 17.603 1.00 93.81 277 ALA A N 1
ATOM 2245 C CA . ALA A 1 277 ? -19.621 1.824 18.673 1.00 93.81 277 ALA A CA 1
ATOM 2246 C C . ALA A 1 277 ? -20.110 3.177 18.159 1.00 93.81 277 ALA A C 1
ATOM 2248 O O . ALA A 1 277 ? -19.941 3.494 16.983 1.00 93.81 277 ALA A O 1
ATOM 2249 N N . LEU A 1 278 ? -20.706 3.988 19.031 1.00 92.81 278 LEU A N 1
ATOM 2250 C CA . LEU A 1 278 ? -21.065 5.355 18.666 1.00 92.81 278 LEU A CA 1
ATOM 2251 C C . LEU A 1 278 ? -19.800 6.215 18.575 1.00 92.81 278 LEU A C 1
ATOM 2253 O O . LEU A 1 278 ? -18.996 6.245 19.506 1.00 92.81 278 LEU A O 1
ATOM 2257 N N . ALA A 1 279 ? -19.654 6.969 17.487 1.00 90.06 279 ALA A N 1
ATOM 2258 C CA . ALA A 1 279 ? -18.534 7.881 17.251 1.00 90.06 279 ALA A CA 1
ATOM 2259 C C . ALA A 1 279 ? -18.361 8.902 18.392 1.00 90.06 279 ALA A C 1
ATOM 2261 O O . ALA A 1 279 ? -17.249 9.282 18.754 1.00 90.06 279 ALA A O 1
ATOM 2262 N N . PHE A 1 280 ? -19.473 9.316 19.007 1.00 92.25 280 PHE A N 1
ATOM 2263 C CA . PHE A 1 280 ? -19.502 10.208 20.169 1.00 92.25 280 PHE A CA 1
ATOM 2264 C C . PHE A 1 280 ? -18.729 9.678 21.391 1.00 92.25 280 PHE A C 1
ATOM 2266 O O . PHE A 1 280 ? -18.296 10.475 22.225 1.00 92.25 280 PHE A O 1
ATOM 2273 N N . CYS A 1 281 ? -18.518 8.362 21.506 1.00 92.00 281 CYS A N 1
ATOM 2274 C CA . CYS A 1 281 ? -17.713 7.784 22.584 1.00 92.00 281 CYS A CA 1
ATOM 2275 C C . CYS A 1 281 ? -16.219 8.149 22.476 1.00 92.00 281 CYS A C 1
ATOM 2277 O O . CYS A 1 281 ? -15.496 8.043 23.467 1.00 92.00 281 CYS A O 1
ATOM 2279 N N . PHE A 1 282 ? -15.766 8.604 21.302 1.00 90.75 282 PHE A N 1
ATOM 2280 C CA . PHE A 1 282 ? -14.368 8.944 21.006 1.00 90.75 282 PHE A CA 1
ATOM 2281 C C . PHE A 1 282 ? -14.130 10.450 20.807 1.00 90.75 282 PHE A C 1
ATOM 2283 O O . PHE A 1 282 ? -12.981 10.894 20.786 1.00 90.75 282 PHE A O 1
ATOM 2290 N N . LYS A 1 283 ? -15.206 11.235 20.676 1.00 86.62 283 LYS A N 1
ATOM 2291 C CA . LYS A 1 283 ? -15.179 12.700 20.548 1.00 86.62 283 LYS A CA 1
ATOM 2292 C C . LYS A 1 283 ? -15.148 13.382 21.911 1.00 86.62 283 LYS A C 1
ATOM 2294 O O . LYS A 1 283 ? -15.936 13.000 22.812 1.00 86.62 283 LYS A O 1
#

Secondary structure (DSSP, 8-state):
---SSHHHHHHHHHHHHHHHTT---TTTTTT--EEEE--SS--B-TTT--B--SSS--EEEE--TTT--EE-GGGGGGPPPP--SS---S-----PPP-----------------HHHHHHHHHTSTTB--S--HHHHHHHHTTPPTTBEEEEE-SSSS-EEEEEE---TT---S--EEEEEPEESSSEESTTS-EESSHHHHHHHHTTS-GGGT-TT------B-PPP-EEEE-SSPPPPSSTTBPP--TT-EEEEEE--SSSEEEEEETTEEEEEEGGGT-

Nearest PDB structures (foldseek):
  8dgo-assembly1_B  TM=5.190E-01  e=1.019E-11  Homo sapiens
  1gri-assembly1_B  TM=5.025E-01  e=3.834E-11  Homo sapiens
  3qwy-assembly2_B  TM=5.130E-01  e=1.706E-09  Caenorhabditis elegans
  1zlm-assembly1_A  TM=9.215E-01  e=2.368E-02  Homo sapiens
  2epd-assembly1_A  TM=8.443E-01  e=1.752E-02  Homo sapiens

Mean predicted aligned error: 18.62 Å

Solvent-accessible surface area (backbone atoms only — not comparable to full-atom values): 17125 Å² total; per-residue (Å²): 132,85,88,80,69,67,68,60,54,53,53,51,50,53,50,47,54,65,60,62,74,68,76,72,57,71,83,60,38,40,77,42,48,72,38,83,33,63,70,92,57,98,41,56,12,76,75,78,69,47,66,44,68,66,96,60,57,26,20,30,31,24,72,39,93,77,57,59,50,37,30,35,72,93,38,46,85,71,55,70,68,43,61,86,60,100,80,75,96,72,84,85,84,89,81,84,79,83,85,80,91,75,94,75,81,84,87,77,78,70,78,78,90,68,55,74,67,60,53,54,59,57,42,64,74,37,69,43,42,64,46,87,53,54,74,64,59,51,46,65,68,49,53,96,54,58,68,16,30,28,38,35,27,44,44,94,86,52,104,36,44,27,45,35,32,27,52,76,61,93,90,54,99,63,98,68,40,66,45,78,43,68,43,43,79,75,84,27,32,24,50,89,84,72,54,74,21,93,39,69,67,57,46,50,59,45,34,45,78,40,51,46,28,86,76,36,79,90,41,82,40,31,51,69,43,52,64,77,66,66,47,76,43,57,24,69,35,54,54,70,80,87,55,92,55,40,52,88,54,47,51,72,38,73,32,35,34,63,39,71,87,46,86,54,55,20,37,32,33,48,95,94,47,74,28,36,40,50,38,68,28,62,100

Organism: Thelohanellus kitauei (NCBI:txid669202)

InterPro domains:
  IPR000980 SH2 domain [PF00017] (128-207)
  IPR000980 SH2 domain [PS50001] (128-228)
  IPR000980 SH2 domain [SM00252] (126-213)
  IPR002219 Protein kinase C-like, phorbol ester/diacylglycerol-binding domain [PF00130] (32-82)
  IPR002219 Protein kinase C-like, phorbol ester/diacylglycerol-binding domain [PS50081] (31-82)
  IPR002219 Protein kinase C-like, phorbol ester/diacylglycerol-binding domain [SM00109] (32-82)
  IPR036860 SH2 domain superfamily [G3DSA:3.30.505.10] (102-240)
  IPR036860 SH2 domain superfamily [SSF55550] (105-215)
  IPR046349 C1-like domain superfamily [SSF57889] (24-82)

Foldseek 3Di:
DDDDPPVVVVVVVVVVVVVVVPDDDPVLQQAFQKDQFFDPDFAAAPQPRHTLDDRGSSFIFGPPPVAGGTHHPVCSSVDDHGPPDPPDPDDDDDDDDDDDDDDDDDDDQPPDPDDLVVQVVVLVPDQQEQEADDPVVLQVQQPPPDFLEWHKYADPPDRWIKIWTAADDPPDPDRGRIDIFTWDQDSATDGPPQDGDNGPVVVLVVQCPDACCSRPVSGRGGNPHYGGDKDKAFFQAFFDDPDPQTDGDGGRAIKIFRDCPDVFKTFIDDDHHTGIGTNVRRD

pLDDT: mean 72.01, std 18.7, range [29.98, 96.5]

Sequence (283 aa):
MFDDDENSSEILRNIDILRTSNQIDESVMKGHSFRLHTFTKITECYVCGKFLHGSLCQGYNCANGFCGIGIHQGCLPKVKSCLSDGSNYRGLSKKMPKKIQSTARSGSSFTRDVNEKDEKELLEKYPWYHGSISRSEVCDLLKDKQDGYYLVRDSQKECQFVISFMFEFIYFWYQNTVRHIVVQEEGGFHIQNFRQFPTIGELIAYYQTASIKECFENFDTKLLRYPKKVKTMTAKKDAIMFNSKCVHFKAGNEVKIWSDLNPDIWTVEIGNKIGLALAFCFK

Radius of gyration: 28.0 Å; Cα contacts (8 Å, |Δi|>4): 434; chains: 1; bounding box: 62×74×74 Å